Protein AF-A0A0H5SBP0-F1 (afdb_monomer)

Organism: Brugia malayi (NCBI:txid6279)

Sequence (353 aa):
MKQAVSGINPNDSEEEQKRILSEERDSKGEPFRPVFLYPKRKLRMQLNIERETGQMKVQSLPRGDIFQRMMVRRPRKEEMSTEQDWPSVWPVARSFRSSVVPLPIRMGARRHPERRAPFKTEGNLELVKIPNFLHLTPAAIERHCNAIKKFCTKWPEKLDDNARHKFFPLTVSYCDYVHQGNSLRDMRSRVIIVQLKLSALYLDDHAVDKLIRLVGDRYNPENDMLTIVTDRCFTRKQNYDYAMYLLIALYNESFKVEDWEVKKPEDIRLISRTIDFKGSKMENDLQNLLINMKEEKGNETITMQKMDSKLEEFSKSWENYRNSKETFETVRNYAESIKKLLGISQSLDQSAP

InterPro domains:
  IPR019349 Small ribosomal subunit protein mS35, mitochondrial, conserved domain [PF10213] (173-282)
  IPR039848 Small ribosomal subunit protein mS35, mitochondrial [PTHR13490] (30-297)

pLDDT: mean 81.38, std 16.13, range [33.06, 97.69]

Nearest PDB structures (foldseek):
  7pnw-assembly1_1  TM=9.348E-01  e=1.070E-28  Mus musculus
  8oir-assembly1_AB  TM=9.365E-01  e=2.163E-28  Homo sapiens
  8css-assembly1_1  TM=9.190E-01  e=1.924E-28  Homo sapiens
  7nsj-assembly1_Ak  TM=9.276E-01  e=3.457E-28  Sus scrofa
  6zsg-assembly1_A1  TM=9.099E-01  e=4.965E-25  Homo sapiens

Structure (mmCIF, N/CA/C/O backbone):
data_AF-A0A0H5SBP0-F1
#
_entry.id   AF-A0A0H5SBP0-F1
#
loop_
_atom_site.group_PDB
_atom_site.id
_atom_site.type_symbol
_atom_site.label_atom_id
_atom_site.label_alt_id
_atom_site.label_comp_id
_atom_site.label_asym_id
_atom_site.label_entity_id
_atom_site.label_seq_id
_atom_site.pdbx_PDB_ins_code
_atom_site.Cartn_x
_atom_site.Cartn_y
_atom_site.Cartn_z
_atom_site.occupancy
_atom_site.B_iso_or_equiv
_atom_site.auth_seq_id
_atom_site.auth_comp_id
_atom_site.auth_asym_id
_atom_site.auth_atom_id
_atom_site.pdbx_PDB_model_num
ATOM 1 N N . MET A 1 1 ? 40.807 16.545 -41.118 1.00 35.41 1 MET A N 1
ATOM 2 C CA . MET A 1 1 ? 41.046 17.541 -40.044 1.00 35.41 1 MET A CA 1
ATOM 3 C C . MET A 1 1 ? 42.378 17.346 -39.328 1.00 35.41 1 MET A C 1
ATOM 5 O O . MET A 1 1 ? 43.097 18.325 -39.242 1.00 35.41 1 MET A O 1
ATOM 9 N N . LYS A 1 2 ? 42.768 16.138 -38.882 1.00 33.06 2 LYS A N 1
ATOM 10 C CA . LYS A 1 2 ? 44.075 15.925 -38.215 1.00 33.06 2 LYS A CA 1
ATOM 11 C C . LYS A 1 2 ? 45.302 16.294 -39.077 1.00 33.06 2 LYS A C 1
ATOM 13 O O . LYS A 1 2 ? 46.254 16.842 -38.550 1.00 33.06 2 LYS A O 1
ATOM 18 N N . GLN A 1 3 ? 45.241 16.079 -40.391 1.00 43.19 3 GLN A N 1
ATOM 19 C CA . GLN A 1 3 ? 46.352 16.359 -41.321 1.00 43.19 3 GLN A CA 1
ATOM 20 C C . GLN A 1 3 ? 46.480 17.831 -41.752 1.00 43.19 3 GLN A C 1
ATOM 22 O O . GLN A 1 3 ? 47.548 18.257 -42.156 1.00 43.19 3 GLN A O 1
ATOM 27 N N . ALA A 1 4 ? 45.421 18.641 -41.643 1.00 38.88 4 ALA A N 1
ATOM 28 C CA . ALA A 1 4 ? 45.509 20.071 -41.972 1.00 38.88 4 AL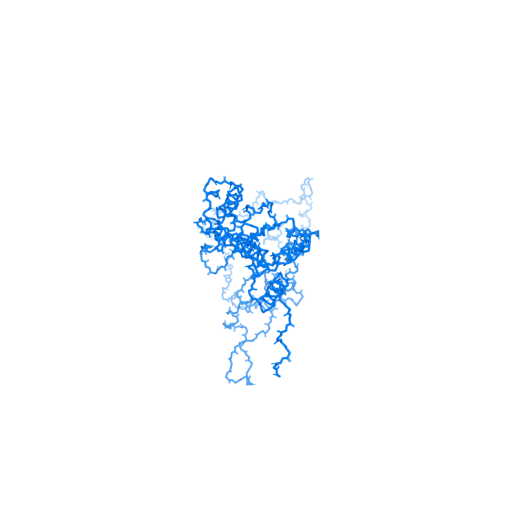A A CA 1
ATOM 29 C C . ALA A 1 4 ? 46.176 20.887 -40.848 1.00 38.88 4 ALA A C 1
ATOM 31 O O . ALA A 1 4 ? 46.634 22.001 -41.072 1.00 38.88 4 ALA A O 1
ATOM 32 N N . VAL A 1 5 ? 46.224 20.324 -39.636 1.00 41.16 5 VAL A N 1
ATOM 33 C CA . VAL A 1 5 ? 46.814 20.950 -38.444 1.00 41.16 5 VAL A CA 1
ATOM 34 C C . VAL A 1 5 ? 48.333 20.740 -38.387 1.00 41.16 5 VAL A C 1
ATOM 36 O O . VAL A 1 5 ? 49.011 21.483 -37.686 1.00 41.16 5 VAL A O 1
ATOM 39 N N . SER A 1 6 ? 48.886 19.771 -39.127 1.00 50.94 6 SER A N 1
ATOM 40 C CA . SER A 1 6 ? 50.321 19.454 -39.090 1.00 50.94 6 SER A CA 1
ATOM 41 C C . SER A 1 6 ? 51.179 20.285 -40.048 1.00 50.94 6 SER A C 1
ATOM 43 O O . SER A 1 6 ? 52.393 20.245 -39.923 1.00 50.94 6 SER A O 1
ATOM 45 N N . GLY A 1 7 ? 50.590 21.043 -40.982 1.00 50.53 7 GLY A N 1
ATOM 46 C CA . GLY A 1 7 ? 51.350 21.892 -41.914 1.00 50.53 7 GLY A CA 1
ATOM 47 C C . GLY A 1 7 ? 52.205 21.136 -42.941 1.00 50.53 7 GLY A C 1
ATOM 48 O O . GLY A 1 7 ? 53.018 21.762 -43.610 1.00 50.53 7 GLY A O 1
ATOM 49 N N . ILE A 1 8 ? 52.012 19.821 -43.075 1.00 53.03 8 ILE A N 1
ATOM 50 C CA . ILE A 1 8 ? 52.809 18.940 -43.939 1.00 53.03 8 ILE A CA 1
ATOM 51 C C . ILE A 1 8 ? 52.172 18.882 -45.331 1.00 53.03 8 ILE A C 1
ATOM 53 O O . ILE A 1 8 ? 50.996 18.525 -45.456 1.00 53.03 8 ILE A O 1
ATOM 57 N N . ASN A 1 9 ? 52.943 19.209 -46.371 1.00 55.72 9 ASN A N 1
ATOM 58 C CA . ASN A 1 9 ? 52.558 18.943 -47.753 1.00 55.72 9 ASN A CA 1
ATOM 59 C C . ASN A 1 9 ? 52.918 17.490 -48.115 1.00 55.72 9 ASN A C 1
ATOM 61 O O . ASN A 1 9 ? 54.026 17.044 -47.831 1.00 55.72 9 ASN A O 1
ATOM 65 N N . PRO A 1 10 ? 52.020 16.740 -48.776 1.00 56.34 10 PRO A N 1
ATOM 66 C CA . PRO A 1 10 ? 52.228 15.320 -49.077 1.00 56.34 10 PRO A CA 1
ATOM 67 C C . PRO A 1 10 ? 53.284 15.039 -50.161 1.00 56.34 10 PRO A C 1
ATOM 69 O O . PRO A 1 10 ? 53.537 13.875 -50.449 1.00 56.34 10 PRO A O 1
ATOM 72 N N . ASN A 1 11 ? 53.875 16.075 -50.762 1.00 58.50 11 ASN A N 1
ATOM 73 C CA . ASN A 1 11 ? 54.855 15.951 -51.843 1.00 58.50 11 ASN A CA 1
ATOM 74 C C . ASN A 1 11 ? 56.309 16.168 -51.385 1.00 58.50 11 ASN A C 1
ATOM 76 O O . ASN A 1 11 ? 57.211 16.003 -52.202 1.00 58.50 11 ASN A O 1
ATOM 80 N N . ASP A 1 12 ? 56.540 16.540 -50.123 1.00 60.75 12 ASP A N 1
ATOM 81 C CA . ASP A 1 12 ? 57.882 16.845 -49.608 1.00 60.75 12 ASP A CA 1
ATOM 82 C C . ASP A 1 12 ? 58.558 15.562 -49.089 1.00 60.75 12 ASP A C 1
ATOM 84 O O . ASP A 1 12 ? 57.879 14.698 -48.524 1.00 60.75 12 ASP A O 1
ATOM 88 N N . SER A 1 13 ? 59.880 15.422 -49.254 1.00 70.38 13 SER A N 1
ATOM 89 C CA . SER A 1 13 ? 60.599 14.211 -48.823 1.00 70.38 13 SER A CA 1
ATOM 90 C C . SER A 1 13 ? 60.674 14.096 -47.291 1.00 70.38 13 SER A C 1
ATOM 92 O O . SER A 1 13 ? 60.707 15.102 -46.578 1.00 70.38 13 SER A O 1
ATOM 94 N N . GLU A 1 14 ? 60.725 12.870 -46.751 1.00 64.88 14 GLU A N 1
ATOM 95 C CA . GLU A 1 14 ? 60.764 12.645 -45.292 1.00 64.88 14 GLU A CA 1
ATOM 96 C C . GLU A 1 14 ? 61.960 13.327 -44.599 1.00 64.88 14 GLU A C 1
ATOM 98 O O . GLU A 1 14 ? 61.881 13.681 -43.420 1.00 64.88 14 GLU A O 1
ATOM 103 N N . GLU A 1 15 ? 63.069 13.528 -45.314 1.00 66.75 15 GLU A N 1
ATOM 104 C CA . GLU A 1 15 ? 64.268 14.183 -44.786 1.00 66.75 15 GLU A CA 1
ATOM 105 C C . GLU A 1 15 ? 64.092 15.700 -44.659 1.00 66.75 15 GLU A C 1
ATOM 107 O O . GLU A 1 15 ? 64.486 16.287 -43.649 1.00 66.75 15 GLU A O 1
ATOM 112 N N . GLU A 1 16 ? 63.434 16.336 -45.630 1.00 62.44 16 GLU A N 1
ATOM 113 C CA . GLU A 1 16 ? 63.105 17.767 -45.586 1.00 62.44 16 GLU A CA 1
ATOM 114 C C . GLU A 1 16 ? 62.067 18.062 -44.500 1.00 62.44 16 GLU A C 1
ATOM 116 O O . GLU A 1 16 ? 62.206 19.027 -43.747 1.00 62.44 16 GLU A O 1
ATOM 121 N N . GLN A 1 17 ? 61.083 17.173 -44.329 1.00 60.53 17 GLN A N 1
ATOM 122 C CA . GLN A 1 17 ? 60.089 17.276 -43.257 1.00 60.53 17 GLN A CA 1
ATOM 123 C C . GLN A 1 17 ? 60.734 17.208 -41.863 1.00 60.53 17 GLN A C 1
ATOM 125 O O . GLN A 1 17 ? 60.330 17.935 -40.953 1.00 60.53 17 GLN A O 1
ATOM 130 N N . LYS A 1 18 ? 61.765 16.368 -41.688 1.00 62.19 18 LYS A N 1
ATOM 131 C CA . LYS A 1 18 ? 62.522 16.268 -40.429 1.00 62.19 18 LYS A CA 1
ATOM 132 C C . LYS A 1 18 ? 63.382 17.502 -40.157 1.00 62.19 18 LYS A C 1
ATOM 134 O O . LYS A 1 18 ? 63.462 17.908 -38.999 1.00 62.19 18 LYS A O 1
ATOM 139 N N . ARG A 1 19 ? 63.981 18.111 -41.188 1.00 63.50 19 ARG A N 1
ATOM 140 C CA . ARG A 1 19 ? 64.771 19.350 -41.045 1.00 63.50 19 ARG A CA 1
ATOM 141 C C . ARG A 1 19 ? 63.904 20.526 -40.598 1.00 63.50 19 ARG A C 1
ATOM 143 O O . ARG A 1 19 ? 64.223 21.156 -39.592 1.00 63.50 19 ARG A O 1
ATOM 150 N N . ILE A 1 20 ? 62.750 20.725 -41.233 1.00 60.50 20 ILE A N 1
ATOM 151 C CA . ILE A 1 20 ? 61.810 21.810 -40.897 1.00 60.50 20 ILE A CA 1
ATOM 152 C C . ILE A 1 20 ? 61.288 21.685 -39.451 1.00 60.50 20 ILE A C 1
ATOM 154 O O . ILE A 1 20 ? 61.174 22.675 -38.737 1.00 60.50 20 ILE A O 1
ATOM 158 N N . LEU A 1 21 ? 61.029 20.463 -38.971 1.00 56.78 21 LEU A N 1
ATOM 159 C CA . LEU A 1 21 ? 60.617 20.207 -37.578 1.00 56.78 21 LEU A CA 1
ATOM 160 C C . LEU A 1 21 ? 61.749 20.382 -36.545 1.00 56.78 21 LEU A C 1
ATOM 162 O O . LEU A 1 21 ? 61.486 20.395 -35.336 1.00 56.78 21 LEU A O 1
ATOM 166 N N . SER A 1 22 ? 63.004 20.444 -36.994 1.00 59.28 22 SER A N 1
ATOM 167 C CA . SER A 1 22 ? 64.181 20.566 -36.128 1.00 59.28 22 SER A CA 1
ATOM 168 C C . SER A 1 22 ? 64.675 22.004 -35.955 1.00 59.28 22 SER A C 1
ATOM 170 O O . SER A 1 22 ? 65.232 22.303 -34.902 1.00 59.28 22 SER A O 1
ATOM 172 N N . GLU A 1 23 ? 64.435 22.885 -36.931 1.00 59.38 23 GLU A N 1
ATOM 173 C CA . GLU A 1 23 ? 65.004 24.243 -36.965 1.00 59.38 23 GLU A CA 1
ATOM 174 C C . GLU A 1 23 ? 64.228 25.272 -36.128 1.00 59.38 23 GLU A C 1
ATOM 176 O O . GLU A 1 23 ? 64.826 26.214 -35.616 1.00 59.38 23 GLU A O 1
ATOM 181 N N . GLU A 1 24 ? 62.926 25.081 -35.902 1.00 59.88 24 GLU A N 1
ATOM 182 C CA . GLU A 1 24 ? 62.094 26.058 -35.190 1.00 59.88 24 GLU A CA 1
ATOM 183 C C . GLU A 1 24 ? 61.384 25.388 -34.006 1.00 59.88 24 GLU A C 1
ATOM 185 O O . GLU A 1 24 ? 60.275 24.864 -34.128 1.00 59.88 24 GLU A O 1
ATOM 190 N N . ARG A 1 25 ? 62.041 25.351 -32.841 1.00 61.34 25 ARG A N 1
ATOM 191 C CA . ARG A 1 25 ? 61.427 24.919 -31.575 1.00 61.34 25 ARG A CA 1
ATOM 192 C C . ARG A 1 25 ? 61.357 26.087 -30.602 1.00 61.34 25 ARG A C 1
ATOM 194 O O . ARG A 1 25 ? 62.342 26.795 -30.414 1.00 61.34 25 ARG A O 1
ATOM 201 N N . ASP A 1 26 ? 60.211 26.248 -29.953 1.00 62.09 26 ASP A N 1
ATOM 202 C CA . ASP A 1 26 ? 60.019 27.263 -28.916 1.00 62.09 26 ASP A CA 1
ATOM 203 C C . ASP A 1 26 ? 60.816 26.908 -27.644 1.00 62.09 26 ASP A C 1
ATOM 205 O O . ASP A 1 26 ? 61.272 25.777 -27.465 1.00 62.09 26 ASP A O 1
ATOM 209 N N . SER A 1 27 ? 60.926 27.838 -26.688 1.00 68.06 27 SER A N 1
ATOM 210 C CA . SER A 1 27 ? 61.632 27.636 -25.403 1.00 68.06 27 SER A CA 1
ATOM 211 C C . SER A 1 27 ? 61.114 26.460 -24.555 1.00 68.06 27 SER A C 1
ATOM 213 O O . SER A 1 27 ? 61.785 26.026 -23.622 1.00 68.06 27 SER A O 1
ATOM 215 N N . LYS A 1 28 ? 59.934 25.918 -24.889 1.00 69.19 28 LYS A N 1
ATOM 216 C CA . LYS A 1 28 ? 59.317 24.726 -24.279 1.00 69.19 28 LYS A CA 1
ATOM 217 C C . LYS A 1 28 ? 59.521 23.432 -25.086 1.00 69.19 28 LYS A C 1
ATOM 219 O O . LYS A 1 28 ? 58.972 22.400 -24.717 1.00 69.19 28 LYS A O 1
ATOM 224 N N . GLY A 1 29 ? 60.291 23.469 -26.176 1.00 68.31 29 GLY A N 1
ATOM 225 C CA . GLY A 1 29 ? 60.616 22.305 -27.008 1.00 68.31 29 GLY A CA 1
ATOM 226 C C . GLY A 1 29 ? 59.510 21.857 -27.970 1.00 68.31 29 GLY A C 1
ATOM 227 O O . GLY A 1 29 ? 59.660 20.823 -28.622 1.00 68.31 29 GLY A O 1
ATOM 228 N N . GLU A 1 30 ? 58.416 22.614 -28.080 1.00 66.56 30 GLU A N 1
ATOM 229 C CA . GLU A 1 30 ? 57.356 22.363 -29.059 1.00 66.56 30 GLU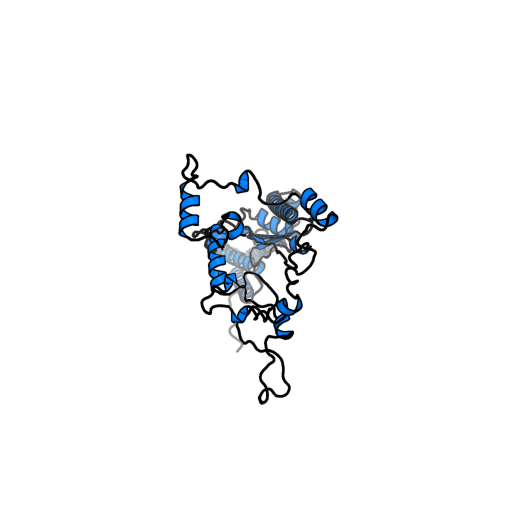 A CA 1
ATOM 230 C C . GLU A 1 30 ? 57.758 22.906 -30.443 1.00 66.56 30 GLU A C 1
ATOM 232 O O . GLU A 1 30 ? 58.382 23.967 -30.517 1.00 66.56 30 GLU A O 1
ATOM 237 N N . PRO A 1 31 ? 57.422 22.205 -31.545 1.00 65.88 31 PRO A N 1
ATOM 238 C CA . PRO A 1 31 ? 57.704 22.692 -32.891 1.00 65.88 31 PRO A CA 1
ATOM 239 C C . PRO A 1 31 ? 56.870 23.942 -33.185 1.00 65.88 31 PRO A C 1
ATOM 241 O O . PRO A 1 31 ? 55.665 23.959 -32.911 1.00 65.88 31 PRO A O 1
ATOM 244 N N . PHE A 1 32 ? 57.500 24.958 -33.772 1.00 65.25 32 PHE A N 1
ATOM 245 C CA . PHE A 1 32 ? 56.857 26.204 -34.162 1.00 65.25 32 PHE A CA 1
ATOM 246 C C . PHE A 1 32 ? 55.747 25.936 -35.180 1.00 65.25 32 PHE A C 1
ATOM 248 O O . PHE A 1 32 ? 55.894 25.181 -36.144 1.00 65.25 32 PHE A O 1
ATOM 255 N N . ARG A 1 33 ? 54.583 26.544 -34.946 1.00 66.12 33 ARG A N 1
ATOM 256 C CA . ARG A 1 33 ? 53.380 26.336 -35.759 1.00 66.12 33 ARG A CA 1
ATOM 257 C C . ARG A 1 33 ? 52.979 27.654 -36.425 1.00 66.12 33 ARG A C 1
ATOM 259 O O . ARG A 1 33 ? 52.095 28.347 -35.913 1.00 66.12 33 ARG A O 1
ATOM 266 N N . PRO A 1 34 ? 53.544 27.979 -37.604 1.00 63.91 34 PRO A N 1
ATOM 267 C CA . PRO A 1 34 ? 53.311 29.256 -38.291 1.00 63.91 34 PRO A CA 1
ATOM 268 C C . PRO A 1 34 ? 51.835 29.503 -38.649 1.00 63.91 34 PRO A C 1
ATOM 270 O O . PRO A 1 34 ? 51.406 30.643 -38.822 1.00 63.91 34 PRO A O 1
ATOM 273 N N . VAL A 1 35 ? 51.026 28.439 -38.698 1.00 59.34 35 VAL A N 1
ATOM 274 C CA . VAL A 1 35 ? 49.578 28.473 -38.962 1.00 59.34 35 VAL A CA 1
ATOM 275 C C . VAL A 1 35 ? 48.795 29.292 -37.923 1.00 59.34 35 VAL A C 1
ATOM 277 O O . VAL A 1 35 ? 47.732 29.817 -38.257 1.00 59.34 35 VAL A O 1
ATOM 280 N N . PHE A 1 36 ? 49.292 29.416 -36.685 1.00 60.69 36 PHE A N 1
ATOM 281 C CA . PHE A 1 36 ? 48.612 30.176 -35.629 1.00 60.69 36 PHE A CA 1
ATOM 282 C C . PHE A 1 36 ? 48.830 31.689 -35.718 1.00 60.69 36 PHE A C 1
ATOM 284 O O . PHE A 1 36 ? 47.944 32.441 -35.320 1.00 60.69 36 PHE A O 1
ATOM 291 N N . LEU A 1 37 ? 49.963 32.132 -36.270 1.00 62.62 37 LEU A N 1
ATOM 292 C CA . LEU A 1 37 ? 50.265 33.551 -36.490 1.00 62.62 37 LEU A CA 1
ATOM 293 C C . LEU A 1 37 ? 49.683 34.040 -37.819 1.00 62.62 37 LEU A C 1
ATOM 295 O O . LEU A 1 37 ? 49.054 35.094 -37.874 1.00 62.62 37 LEU A O 1
ATOM 299 N N . TYR A 1 38 ? 49.832 33.235 -38.876 1.00 59.94 38 TYR A N 1
ATOM 300 C CA . TYR A 1 38 ? 49.325 33.543 -40.209 1.00 59.94 38 TYR A CA 1
ATOM 301 C C . TYR A 1 38 ? 48.548 32.347 -40.762 1.00 59.94 38 TYR A C 1
ATOM 303 O O . TYR A 1 38 ? 49.127 31.406 -41.317 1.00 59.94 38 TYR A O 1
ATOM 311 N N . PRO A 1 39 ? 47.211 32.361 -40.654 1.00 58.84 39 PRO A N 1
ATOM 312 C CA . PRO A 1 39 ? 46.384 31.369 -41.313 1.00 58.84 39 PRO A CA 1
ATOM 313 C C . PRO A 1 39 ? 46.658 31.418 -42.823 1.00 58.84 39 PRO A C 1
ATOM 315 O O . PRO A 1 39 ? 46.340 32.415 -43.464 1.00 58.84 39 PRO A O 1
ATOM 318 N N . LYS A 1 40 ? 47.164 30.333 -43.430 1.00 62.06 40 LYS A N 1
ATOM 319 C CA . LYS A 1 40 ? 47.324 30.197 -44.902 1.00 62.06 40 LYS A CA 1
ATOM 320 C C . LYS A 1 40 ? 45.981 30.169 -45.666 1.00 62.06 40 LYS A C 1
ATOM 322 O O . LYS A 1 40 ? 45.892 29.657 -46.778 1.00 62.06 40 LYS A O 1
ATOM 327 N N . ARG A 1 41 ? 44.902 30.676 -45.064 1.00 67.50 41 ARG A N 1
ATOM 328 C CA . ARG A 1 41 ? 43.582 30.807 -45.678 1.00 67.50 41 ARG A CA 1
ATOM 329 C C . ARG A 1 41 ? 43.434 32.229 -46.201 1.00 67.50 41 ARG A C 1
ATOM 331 O O . ARG A 1 41 ? 43.650 33.190 -45.468 1.00 67.50 41 ARG A O 1
ATOM 338 N N . LYS A 1 42 ? 43.000 32.359 -47.448 1.00 74.44 42 LYS A N 1
ATOM 339 C CA . LYS A 1 42 ? 42.582 33.654 -47.985 1.00 74.44 42 LYS A CA 1
ATOM 340 C C . LYS A 1 42 ? 41.364 34.147 -47.203 1.00 74.44 42 LYS A C 1
ATOM 342 O O . LYS A 1 42 ? 40.473 33.360 -46.866 1.00 74.44 42 LYS A O 1
ATOM 347 N N . LEU A 1 43 ? 41.331 35.438 -46.885 1.00 76.00 43 LEU A N 1
ATOM 348 C CA . LEU A 1 43 ? 40.166 36.049 -46.246 1.00 76.00 43 LEU A CA 1
ATOM 349 C C . LEU A 1 43 ? 38.967 36.002 -47.199 1.00 76.00 43 LEU A C 1
ATOM 351 O O . LEU A 1 43 ? 39.128 36.000 -48.417 1.00 76.00 43 LEU A O 1
ATOM 355 N N . ARG A 1 44 ? 37.747 36.010 -46.653 1.00 75.12 44 ARG A N 1
ATOM 356 C CA . ARG A 1 44 ? 36.510 36.006 -47.457 1.00 75.12 44 ARG A CA 1
ATOM 357 C C . ARG A 1 44 ? 36.475 37.124 -48.502 1.00 75.12 44 ARG A C 1
ATOM 359 O O . ARG A 1 44 ? 36.047 36.876 -49.619 1.00 75.12 44 ARG A O 1
ATOM 366 N N . MET A 1 45 ? 36.967 38.311 -48.150 1.00 76.19 45 MET A N 1
ATOM 367 C CA . MET A 1 45 ? 37.084 39.434 -49.084 1.00 76.19 45 MET A CA 1
ATOM 368 C C . MET A 1 45 ? 38.024 39.123 -50.249 1.00 76.19 45 MET A C 1
ATOM 370 O O . MET A 1 45 ? 37.667 39.339 -51.398 1.00 76.19 45 MET A O 1
ATOM 374 N N . GLN A 1 46 ? 39.185 38.536 -49.970 1.00 78.56 46 GLN A N 1
ATOM 375 C CA . GLN A 1 46 ? 40.144 38.143 -51.000 1.00 78.56 46 GLN A CA 1
ATOM 376 C C . GLN A 1 46 ? 39.584 37.032 -51.902 1.00 78.56 46 GLN A C 1
ATOM 378 O O . GLN A 1 46 ? 39.751 37.080 -53.113 1.00 78.56 46 GLN A O 1
ATOM 383 N N . LEU A 1 47 ? 38.843 36.076 -51.331 1.00 76.81 47 LEU A N 1
ATOM 384 C CA . LEU A 1 47 ? 38.131 35.043 -52.092 1.00 76.81 47 LEU A CA 1
ATOM 385 C C . LEU A 1 47 ? 37.018 35.621 -52.978 1.00 76.81 47 LEU A C 1
ATOM 387 O O . LEU A 1 47 ? 36.783 35.101 -54.066 1.00 76.81 47 LEU A O 1
ATOM 391 N N . ASN A 1 48 ? 36.332 36.675 -52.527 1.00 79.19 48 ASN A N 1
ATOM 392 C CA . ASN A 1 48 ? 35.321 37.364 -53.328 1.00 79.19 48 ASN A CA 1
ATOM 393 C C . ASN A 1 48 ? 35.963 38.155 -54.467 1.00 79.19 48 ASN A C 1
ATOM 395 O O . ASN A 1 48 ? 35.515 38.026 -55.598 1.00 79.19 48 ASN A O 1
ATOM 399 N N . ILE A 1 49 ? 37.054 38.875 -54.200 1.00 81.88 49 ILE A N 1
ATOM 400 C CA . ILE A 1 49 ? 37.808 39.589 -55.236 1.00 81.88 49 ILE A CA 1
ATOM 401 C C . ILE A 1 49 ? 38.320 38.601 -56.288 1.00 81.88 49 ILE A C 1
ATOM 403 O O . ILE A 1 49 ? 38.127 38.821 -57.476 1.00 81.88 49 ILE A O 1
ATOM 407 N N . GLU A 1 50 ? 38.900 37.468 -55.891 1.00 82.50 50 GLU A N 1
ATOM 408 C CA . GLU A 1 50 ? 39.366 36.436 -56.833 1.00 82.50 50 GLU A CA 1
ATOM 409 C C . GLU A 1 50 ? 38.225 35.800 -57.637 1.00 82.50 50 GLU A C 1
ATOM 411 O O . GLU A 1 50 ? 38.420 35.396 -58.785 1.00 82.50 50 GLU A O 1
ATOM 416 N N . ARG A 1 51 ? 37.028 35.710 -57.045 1.00 78.19 51 ARG A N 1
ATOM 417 C CA . ARG A 1 51 ? 35.814 35.238 -57.718 1.00 78.19 51 ARG A CA 1
ATOM 418 C C . ARG A 1 51 ? 35.302 36.253 -58.739 1.00 78.19 51 ARG A C 1
ATOM 420 O O . ARG A 1 51 ? 34.941 35.848 -59.837 1.00 78.19 51 ARG A O 1
ATOM 427 N N . GLU A 1 52 ? 35.285 37.535 -58.391 1.00 80.62 52 GLU A N 1
ATOM 428 C CA . GLU A 1 52 ? 34.825 38.626 -59.262 1.00 80.62 52 GLU A CA 1
ATOM 429 C C . GLU A 1 52 ? 35.820 38.929 -60.390 1.00 80.62 52 GLU A C 1
ATOM 431 O O . GLU A 1 52 ? 35.419 39.196 -61.517 1.00 80.62 52 GLU A O 1
ATOM 436 N N . THR A 1 53 ? 37.120 38.802 -60.119 1.00 82.69 53 THR A N 1
ATOM 437 C CA . THR A 1 53 ? 38.208 38.979 -61.101 1.00 82.69 53 THR A CA 1
ATOM 438 C C . THR A 1 53 ? 38.481 37.735 -61.952 1.00 82.69 53 THR A C 1
ATOM 440 O O . THR A 1 53 ? 39.347 37.765 -62.824 1.00 82.69 53 THR A O 1
ATOM 443 N N . GLY A 1 54 ? 37.786 36.619 -61.699 1.00 76.56 54 GLY A N 1
ATOM 444 C CA . GLY A 1 54 ? 37.937 35.365 -62.448 1.00 76.56 54 GLY A CA 1
ATOM 445 C C . GLY A 1 54 ? 39.253 34.610 -62.210 1.00 76.56 54 GLY A C 1
ATOM 446 O O . GLY A 1 54 ? 39.487 33.574 -62.828 1.00 76.56 54 GLY A O 1
ATOM 447 N N . GLN A 1 55 ? 40.109 35.082 -61.300 1.00 75.00 55 GLN A N 1
ATOM 448 C CA . GLN A 1 55 ? 41.385 34.442 -60.952 1.00 75.00 55 GLN A CA 1
ATOM 449 C C . GLN A 1 55 ? 41.221 33.231 -60.018 1.00 75.00 55 GLN A C 1
ATOM 451 O O . GLN A 1 55 ? 42.169 32.475 -59.781 1.00 75.00 55 GLN A O 1
ATOM 456 N N . MET A 1 56 ? 40.018 33.015 -59.482 1.00 72.69 56 MET A N 1
ATOM 457 C CA . MET A 1 56 ? 39.706 31.874 -58.629 1.00 72.69 56 MET A CA 1
ATOM 458 C C . MET A 1 56 ? 39.707 30.568 -59.439 1.00 72.69 56 MET A C 1
ATOM 460 O O . MET A 1 56 ? 38.730 30.226 -60.104 1.00 72.69 56 MET A O 1
ATOM 464 N N . LYS A 1 57 ? 40.782 29.776 -59.319 1.00 67.19 57 LYS A N 1
ATOM 465 C CA . LYS A 1 57 ? 40.791 28.367 -59.748 1.00 67.19 57 LYS A CA 1
ATOM 466 C C . LYS A 1 57 ? 39.832 27.567 -58.864 1.00 67.19 57 LYS A C 1
ATOM 468 O O . LYS A 1 57 ? 40.209 27.075 -57.801 1.00 67.19 57 LYS A O 1
ATOM 473 N N . VAL A 1 58 ? 38.578 27.443 -59.291 1.00 62.69 58 VAL A N 1
ATOM 474 C CA . VAL A 1 58 ? 37.609 26.544 -58.660 1.00 62.69 58 VAL A CA 1
ATOM 475 C C . VAL A 1 58 ? 38.036 25.116 -58.964 1.00 62.69 58 VAL A C 1
ATOM 477 O O . VAL A 1 58 ? 37.813 24.616 -60.062 1.00 62.69 58 VAL A O 1
ATOM 480 N N . GLN A 1 59 ? 38.647 24.442 -57.992 1.00 58.66 59 GLN A N 1
ATOM 481 C CA . GLN A 1 59 ? 38.690 22.986 -58.023 1.00 58.66 59 GLN A CA 1
ATOM 482 C C . GLN A 1 59 ? 37.247 22.506 -57.852 1.00 58.66 59 GLN A C 1
ATOM 484 O O . GLN A 1 59 ? 36.692 22.554 -56.751 1.00 58.66 59 GLN A O 1
ATOM 489 N N . SER A 1 60 ? 36.612 22.101 -58.950 1.00 53.88 60 SER A N 1
ATOM 490 C CA . SER A 1 60 ? 35.355 21.367 -58.907 1.00 53.88 60 SER A CA 1
ATOM 491 C C . SER A 1 60 ? 35.639 20.001 -58.288 1.00 53.88 60 SER A C 1
ATOM 493 O O . SER A 1 60 ? 35.874 19.008 -58.968 1.00 53.88 60 SER A O 1
ATOM 495 N N . LEU A 1 61 ? 35.644 19.936 -56.956 1.00 57.28 61 LEU A N 1
ATOM 496 C CA . LEU A 1 61 ? 35.482 18.655 -56.285 1.00 57.28 61 LEU A CA 1
ATOM 497 C C . LEU A 1 61 ? 34.180 18.060 -56.840 1.00 57.28 61 LEU A C 1
ATOM 499 O O . LEU A 1 61 ? 33.157 18.758 -56.804 1.00 57.28 61 LEU A O 1
ATOM 503 N N . PRO A 1 62 ? 34.190 16.833 -57.396 1.00 56.94 62 PRO A N 1
ATOM 504 C CA . PRO A 1 62 ? 32.958 16.221 -57.856 1.00 56.94 62 PRO A CA 1
ATOM 505 C C . PRO A 1 62 ? 31.982 16.262 -56.683 1.00 56.94 62 PRO A C 1
ATOM 507 O O . PRO A 1 62 ? 32.343 15.884 -55.562 1.00 56.94 62 PRO A O 1
ATOM 510 N N . ARG A 1 63 ? 30.767 16.788 -56.903 1.00 57.50 63 ARG A N 1
ATOM 511 C CA . ARG A 1 63 ? 29.687 16.638 -55.922 1.00 57.50 63 ARG A CA 1
ATOM 512 C C . ARG A 1 63 ? 29.598 15.142 -55.675 1.00 57.50 63 ARG A C 1
ATOM 514 O O . ARG A 1 63 ? 29.183 14.427 -56.577 1.00 57.50 63 ARG A O 1
ATOM 521 N N . GLY A 1 64 ? 30.058 14.679 -54.511 1.00 59.16 64 GLY A N 1
ATOM 522 C CA . GLY A 1 64 ? 29.961 13.273 -54.149 1.00 59.16 64 GLY A CA 1
ATOM 523 C C . GLY A 1 64 ? 28.510 12.875 -54.336 1.00 59.16 64 GLY A C 1
ATOM 524 O O . GLY A 1 64 ? 27.639 13.433 -53.664 1.00 59.16 64 GLY A O 1
ATOM 525 N N . ASP A 1 65 ? 28.269 12.023 -55.326 1.00 61.53 65 ASP A N 1
ATOM 526 C CA . ASP A 1 65 ? 26.937 11.774 -55.835 1.00 61.53 65 ASP A CA 1
ATOM 527 C C . ASP A 1 65 ? 26.098 11.219 -54.683 1.00 61.53 65 ASP A C 1
ATOM 529 O O . ASP A 1 65 ? 26.455 10.222 -54.044 1.00 61.53 65 ASP A O 1
ATOM 533 N N . ILE A 1 66 ? 25.017 11.916 -54.335 1.00 57.97 66 ILE A N 1
ATOM 534 C CA . ILE A 1 66 ? 24.129 11.491 -53.248 1.00 57.97 66 ILE A CA 1
ATOM 535 C C . ILE A 1 66 ? 23.632 10.073 -53.555 1.00 57.97 66 ILE A C 1
ATOM 537 O O . ILE A 1 66 ? 23.521 9.257 -52.640 1.00 57.97 66 ILE A O 1
ATOM 541 N N . PHE A 1 67 ? 23.460 9.743 -54.838 1.00 56.75 67 PHE A N 1
ATOM 542 C CA . PHE A 1 67 ? 23.131 8.402 -55.304 1.00 56.75 67 PHE A CA 1
ATOM 543 C C . PHE A 1 67 ? 24.240 7.373 -55.044 1.00 56.75 67 PHE A C 1
ATOM 545 O O . PHE A 1 67 ? 23.922 6.285 -54.576 1.00 56.75 67 PHE A O 1
ATOM 552 N N . GLN A 1 68 ? 25.529 7.703 -55.201 1.00 62.25 68 GLN A N 1
ATOM 553 C CA . GLN A 1 68 ? 26.633 6.806 -54.808 1.00 62.25 68 GLN A CA 1
ATOM 554 C C . GLN A 1 68 ? 26.736 6.617 -53.289 1.00 62.25 68 GLN A C 1
ATOM 556 O O . GLN A 1 68 ? 27.075 5.532 -52.827 1.00 62.25 68 GLN A O 1
ATOM 561 N N . ARG A 1 69 ? 26.405 7.636 -52.484 1.00 56.94 69 ARG A N 1
ATOM 562 C CA . ARG A 1 69 ? 26.289 7.472 -51.019 1.00 56.94 69 ARG A CA 1
ATOM 563 C C . ARG A 1 69 ? 25.072 6.637 -50.608 1.00 56.94 69 ARG A C 1
ATOM 565 O O . ARG A 1 69 ? 25.120 6.010 -49.549 1.00 56.94 69 ARG A O 1
ATOM 572 N N . MET A 1 70 ? 24.001 6.655 -51.407 1.00 55.44 70 MET A N 1
ATOM 573 C CA . MET A 1 70 ? 22.798 5.833 -51.225 1.00 55.44 70 MET A CA 1
ATOM 574 C C . MET A 1 70 ? 22.918 4.426 -51.822 1.00 55.44 70 MET A C 1
ATOM 576 O O . MET A 1 70 ? 22.127 3.559 -51.453 1.00 55.44 70 MET A O 1
ATOM 580 N N . MET A 1 71 ? 23.908 4.167 -52.683 1.00 58.34 71 MET A N 1
ATOM 581 C CA . MET A 1 71 ? 24.270 2.826 -53.144 1.00 58.34 71 MET A CA 1
ATOM 582 C C . MET A 1 71 ? 24.897 2.032 -51.987 1.00 58.34 71 MET A C 1
ATOM 584 O O . MET A 1 71 ? 26.106 1.914 -51.831 1.00 58.34 71 MET A O 1
ATOM 588 N N . VAL A 1 72 ? 23.990 1.528 -51.148 1.00 62.88 72 VAL A N 1
ATOM 589 C CA . VAL A 1 72 ? 24.099 0.413 -50.205 1.00 62.88 72 VAL A CA 1
ATOM 590 C C . VAL A 1 72 ? 25.309 0.484 -49.277 1.00 62.88 72 VAL A C 1
ATOM 592 O O . VAL A 1 72 ? 26.250 -0.304 -49.363 1.00 62.88 72 VAL A O 1
ATOM 595 N N . ARG A 1 73 ? 25.222 1.356 -48.267 1.00 69.94 73 ARG 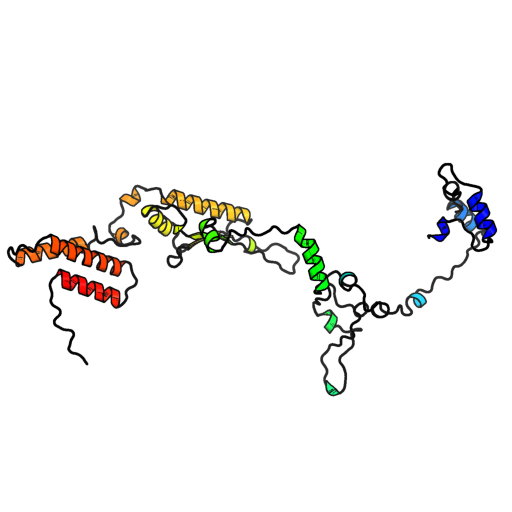A N 1
ATOM 596 C CA . ARG A 1 73 ? 25.889 1.016 -47.007 1.00 69.94 73 ARG A CA 1
ATOM 597 C C . ARG A 1 73 ? 25.320 -0.314 -46.532 1.00 69.94 73 ARG A C 1
ATOM 599 O O . ARG A 1 73 ? 24.099 -0.448 -46.412 1.00 69.94 73 ARG A O 1
ATOM 606 N N . ARG A 1 74 ? 26.204 -1.280 -46.284 1.00 82.38 74 ARG A N 1
ATOM 607 C CA . ARG A 1 74 ? 25.815 -2.549 -45.676 1.00 82.38 74 ARG A CA 1
ATOM 608 C C . ARG A 1 74 ? 25.109 -2.259 -44.350 1.00 82.38 74 ARG A C 1
ATOM 610 O O . ARG A 1 74 ? 25.442 -1.282 -43.669 1.00 82.38 74 ARG A O 1
ATOM 617 N N . PRO A 1 75 ? 24.073 -3.029 -43.996 1.00 87.81 75 PRO A N 1
ATOM 618 C CA . PRO A 1 75 ? 23.427 -2.852 -42.712 1.00 87.81 75 PRO A CA 1
ATOM 619 C C . PRO A 1 75 ? 24.454 -3.112 -41.606 1.00 87.81 75 PRO A C 1
ATOM 621 O O . PRO A 1 75 ? 25.230 -4.061 -41.683 1.00 87.81 75 PRO A O 1
ATOM 624 N N . ARG A 1 76 ? 24.429 -2.291 -40.552 1.00 89.81 76 ARG A N 1
ATOM 625 C CA . ARG A 1 76 ? 25.379 -2.369 -39.431 1.00 89.81 76 ARG A CA 1
ATOM 626 C C . ARG A 1 76 ? 25.526 -3.789 -38.872 1.00 89.81 76 ARG A C 1
ATOM 628 O O . ARG A 1 76 ? 26.624 -4.155 -38.486 1.00 89.81 76 ARG A O 1
ATOM 635 N N . LYS A 1 77 ? 24.455 -4.594 -38.874 1.00 91.19 77 LYS A N 1
ATOM 636 C CA . LYS A 1 77 ? 24.470 -6.001 -38.438 1.00 91.19 77 LYS A CA 1
ATOM 637 C C . LYS A 1 77 ? 25.536 -6.872 -39.123 1.00 91.19 77 LYS A C 1
ATOM 639 O O . LYS A 1 77 ? 25.956 -7.848 -38.523 1.00 91.19 77 LYS A O 1
ATOM 644 N N . GLU A 1 78 ? 25.941 -6.547 -40.354 1.00 89.88 78 GLU A N 1
ATOM 645 C CA . GLU A 1 78 ? 26.972 -7.280 -41.111 1.00 89.88 78 GLU A CA 1
ATOM 646 C C . GLU A 1 78 ? 28.397 -6.850 -40.738 1.00 89.88 78 GLU A C 1
ATOM 648 O O . GLU A 1 78 ? 29.342 -7.596 -40.963 1.00 89.88 78 GLU A O 1
ATOM 653 N N . GLU A 1 79 ? 28.555 -5.655 -40.167 1.00 89.38 79 GLU A N 1
ATOM 654 C CA . GLU A 1 79 ? 29.845 -5.096 -39.740 1.00 89.38 79 GLU A CA 1
ATOM 655 C C . GLU A 1 79 ? 30.150 -5.395 -38.262 1.00 89.38 79 GLU A C 1
ATOM 657 O O . GLU A 1 79 ? 31.254 -5.139 -37.785 1.00 89.38 79 GLU A O 1
ATOM 662 N N . MET A 1 80 ? 29.164 -5.889 -37.508 1.00 90.31 80 MET A N 1
ATOM 663 C CA . MET A 1 80 ? 29.292 -6.146 -36.075 1.00 90.31 80 MET A CA 1
ATOM 664 C C . MET A 1 80 ? 30.104 -7.414 -35.799 1.00 90.31 80 MET A C 1
ATOM 666 O O . MET A 1 80 ? 29.851 -8.466 -36.381 1.00 90.31 80 MET A O 1
ATOM 670 N N . SER A 1 81 ? 31.041 -7.319 -34.854 1.00 91.69 81 SER A N 1
ATOM 671 C CA . SER A 1 81 ? 31.748 -8.486 -34.318 1.00 91.69 81 SER A CA 1
ATOM 672 C C . SER A 1 81 ? 30.817 -9.332 -33.445 1.00 91.69 81 SER A C 1
ATOM 674 O O . SER A 1 81 ? 29.940 -8.801 -32.760 1.00 91.69 81 SER A O 1
ATOM 676 N N . THR A 1 82 ? 31.038 -10.646 -33.426 1.00 90.06 82 THR A N 1
ATOM 677 C CA . THR A 1 82 ? 30.300 -11.601 -32.587 1.00 90.06 82 THR A CA 1
ATOM 678 C C . THR A 1 82 ? 30.559 -11.410 -31.093 1.00 90.06 82 THR A C 1
ATOM 680 O O . THR A 1 82 ? 29.681 -11.695 -30.287 1.00 90.06 82 THR A O 1
ATOM 683 N N . GLU A 1 83 ? 31.732 -10.892 -30.722 1.00 91.44 83 GLU A N 1
ATOM 684 C CA . GLU A 1 83 ? 32.142 -10.650 -29.326 1.00 91.44 83 GLU A CA 1
ATOM 685 C C . GLU A 1 83 ? 31.798 -9.233 -28.838 1.00 91.44 83 GLU A C 1
ATOM 687 O O . GLU A 1 83 ? 32.209 -8.805 -27.759 1.00 91.44 83 GLU A O 1
ATOM 692 N N . GLN A 1 84 ? 31.067 -8.462 -29.644 1.00 90.56 84 GLN A N 1
ATOM 693 C CA . GLN A 1 84 ? 30.748 -7.083 -29.313 1.00 90.56 84 GLN A CA 1
ATOM 694 C C . GLN A 1 84 ? 29.829 -6.977 -28.090 1.00 90.56 84 GLN A C 1
ATOM 696 O O . GLN A 1 84 ? 28.883 -7.740 -27.901 1.00 90.56 84 GLN A O 1
ATOM 701 N N . ASP A 1 85 ? 30.047 -5.918 -27.315 1.00 93.81 85 ASP A N 1
ATOM 702 C CA . ASP A 1 85 ? 29.184 -5.546 -26.210 1.00 93.81 85 ASP A CA 1
ATOM 703 C C . ASP A 1 85 ? 27.770 -5.132 -26.665 1.00 93.81 85 ASP A C 1
ATOM 705 O O . ASP A 1 85 ? 27.541 -4.016 -27.143 1.00 93.81 85 ASP A O 1
ATOM 709 N N . TRP A 1 86 ? 26.804 -6.031 -26.488 1.00 94.50 86 TRP A N 1
ATOM 710 C CA . TRP A 1 86 ? 25.411 -5.811 -26.877 1.00 94.50 86 TRP A CA 1
ATOM 711 C C . TRP A 1 86 ? 24.717 -4.629 -26.162 1.00 94.50 86 TRP A C 1
ATOM 713 O O . TRP A 1 86 ? 24.093 -3.820 -26.857 1.00 94.50 86 TRP A O 1
ATOM 723 N N . PRO A 1 87 ? 24.845 -4.440 -24.830 1.00 95.12 87 PRO A N 1
ATOM 724 C CA . PRO A 1 87 ? 24.307 -3.267 -24.131 1.00 95.12 87 PRO A CA 1
ATOM 725 C C . PRO A 1 87 ? 24.699 -1.919 -24.757 1.00 95.12 87 PRO A C 1
ATOM 727 O O . PRO A 1 87 ? 23.883 -1.002 -24.816 1.00 95.12 87 PRO A O 1
ATOM 730 N N . SER A 1 88 ? 25.920 -1.803 -25.290 1.00 93.50 88 SER A N 1
ATOM 731 C CA . SER A 1 88 ? 26.383 -0.595 -25.989 1.00 93.50 88 SER A CA 1
ATOM 732 C C . SER A 1 88 ? 25.711 -0.395 -27.356 1.00 93.50 88 SER A C 1
ATOM 734 O O . SER A 1 88 ? 25.555 0.734 -27.825 1.00 93.50 88 SER A O 1
ATOM 736 N N . VAL A 1 89 ? 25.299 -1.480 -28.015 1.00 94.19 89 VAL A N 1
ATOM 737 C CA . VAL A 1 89 ? 24.575 -1.446 -29.297 1.00 94.19 89 VAL A CA 1
ATOM 738 C C . VAL A 1 89 ? 23.112 -1.055 -29.089 1.00 94.19 89 VAL A C 1
ATOM 740 O O . VAL A 1 89 ? 22.560 -0.286 -29.884 1.00 94.19 89 VAL A O 1
ATOM 743 N N . TRP A 1 90 ? 22.487 -1.571 -28.028 1.00 95.62 90 TRP A N 1
ATOM 744 C CA . TRP A 1 90 ? 21.064 -1.395 -27.746 1.00 95.62 90 TRP A CA 1
ATOM 745 C C . TRP A 1 90 ? 20.807 -0.903 -26.306 1.00 95.62 90 TRP A C 1
ATOM 747 O O . TRP A 1 90 ? 20.276 -1.645 -25.484 1.00 95.62 90 TRP A O 1
ATOM 757 N N . PRO A 1 91 ? 21.149 0.360 -25.982 1.00 95.38 91 PRO A N 1
ATOM 758 C CA . PRO A 1 91 ? 21.153 0.841 -24.595 1.00 95.38 91 PRO A CA 1
ATOM 759 C C . PRO A 1 91 ? 19.763 1.137 -24.010 1.00 95.38 91 PRO A C 1
ATOM 761 O O . PRO A 1 91 ? 19.585 1.103 -22.798 1.00 95.38 91 PRO A O 1
ATOM 764 N N . VAL A 1 92 ? 18.775 1.472 -24.847 1.00 96.50 92 VAL A N 1
ATOM 765 C CA . VAL A 1 92 ? 17.447 1.946 -24.412 1.00 96.50 92 VAL A CA 1
ATOM 766 C C . VAL A 1 92 ? 16.323 1.287 -25.205 1.00 96.50 92 VAL A C 1
ATOM 768 O O . VAL A 1 92 ? 16.545 0.759 -26.298 1.00 96.50 92 VAL A O 1
ATOM 771 N N . ALA A 1 93 ? 15.100 1.366 -24.674 1.00 96.00 93 ALA A N 1
ATOM 772 C CA . ALA A 1 93 ? 13.897 0.896 -25.350 1.00 96.00 93 ALA A CA 1
ATOM 773 C C . ALA A 1 93 ? 13.744 1.554 -26.731 1.00 96.00 93 ALA A C 1
ATOM 775 O O . ALA A 1 93 ? 13.789 2.778 -26.878 1.00 96.00 93 ALA A O 1
ATOM 776 N N . ARG A 1 94 ? 13.582 0.726 -27.766 1.00 94.25 94 ARG A N 1
ATOM 777 C CA . ARG A 1 94 ? 13.446 1.173 -29.154 1.00 94.25 94 ARG A CA 1
ATOM 778 C C . ARG A 1 94 ? 12.686 0.133 -29.966 1.00 94.25 94 ARG A C 1
ATOM 780 O O . ARG A 1 94 ? 12.804 -1.063 -29.712 1.00 94.25 94 ARG A O 1
ATOM 787 N N . SER A 1 95 ? 11.957 0.581 -30.985 1.00 94.19 95 SER A N 1
ATOM 788 C CA . SER A 1 95 ? 11.351 -0.308 -31.980 1.00 94.19 95 SER A CA 1
ATOM 789 C C . SER A 1 95 ? 12.405 -1.175 -32.669 1.00 94.19 95 SER A C 1
ATOM 791 O O . SER A 1 95 ? 13.544 -0.745 -32.876 1.00 94.19 95 SER A O 1
ATOM 793 N N . PHE A 1 96 ? 12.018 -2.390 -33.047 1.00 95.50 96 PHE A N 1
ATOM 794 C CA . PHE A 1 96 ? 12.913 -3.334 -33.704 1.00 95.50 96 PHE A CA 1
ATOM 795 C C . PHE A 1 96 ? 13.503 -2.740 -34.995 1.00 95.50 96 PHE A C 1
ATOM 797 O O . PHE A 1 96 ? 12.775 -2.245 -35.856 1.00 95.50 96 PHE A O 1
ATOM 804 N N . ARG A 1 97 ? 14.836 -2.783 -35.134 1.00 93.19 97 ARG A N 1
ATOM 805 C CA . ARG A 1 97 ? 15.559 -2.301 -36.322 1.00 93.19 97 ARG A CA 1
ATOM 806 C C . ARG A 1 97 ? 16.337 -3.444 -36.961 1.00 93.19 97 ARG A C 1
ATOM 808 O O . ARG A 1 97 ? 17.382 -3.850 -36.452 1.00 93.19 97 ARG A O 1
ATOM 815 N N . SER A 1 98 ? 15.867 -3.896 -38.121 1.00 92.56 98 SER A N 1
ATOM 816 C CA . SER A 1 98 ? 16.464 -5.002 -38.884 1.00 92.56 98 SER A CA 1
ATOM 817 C C . SER A 1 98 ? 17.893 -4.739 -39.366 1.00 92.56 98 SER A C 1
ATOM 819 O O . SER A 1 98 ? 18.596 -5.688 -39.699 1.00 92.56 98 SER A O 1
ATOM 821 N N . SER A 1 99 ? 18.327 -3.476 -39.417 1.00 92.25 99 SER A N 1
ATOM 822 C CA . SER A 1 99 ? 19.682 -3.089 -39.820 1.00 92.25 99 SER A CA 1
ATOM 823 C C . SER A 1 99 ? 20.717 -3.202 -38.700 1.00 92.25 99 SER A C 1
ATOM 825 O O . SER A 1 99 ? 21.908 -3.226 -38.994 1.00 92.25 99 SER A O 1
ATOM 827 N N . VAL A 1 100 ? 20.283 -3.250 -37.436 1.00 93.19 100 VAL A N 1
ATOM 828 C CA . VAL A 1 100 ? 21.164 -3.252 -36.255 1.00 93.19 100 VAL A CA 1
ATOM 829 C C . VAL A 1 100 ? 21.195 -4.618 -35.587 1.00 93.19 100 VAL A C 1
ATOM 831 O O . VAL A 1 100 ? 22.243 -5.017 -35.108 1.00 93.19 100 VAL A O 1
ATOM 834 N N . VAL A 1 101 ? 20.067 -5.332 -35.544 1.00 94.38 101 VAL A N 1
ATOM 835 C CA . VAL A 1 101 ? 19.980 -6.616 -34.840 1.00 94.38 101 VAL A CA 1
ATOM 836 C C . VAL A 1 101 ? 20.633 -7.728 -35.680 1.00 94.38 101 VAL A C 1
ATOM 838 O O . VAL A 1 101 ? 20.102 -8.053 -36.746 1.00 94.38 101 VAL A O 1
ATOM 841 N N . PRO A 1 102 ? 21.739 -8.350 -35.221 1.00 92.69 102 PRO A N 1
ATOM 842 C CA . PRO A 1 102 ? 22.482 -9.373 -35.955 1.00 92.69 102 PRO A CA 1
ATOM 843 C C . PRO A 1 102 ? 21.904 -10.775 -35.725 1.00 92.69 102 PRO A C 1
ATOM 845 O O . PRO A 1 102 ? 22.632 -11.749 -35.584 1.00 92.69 102 PRO A O 1
ATOM 848 N N . LEU A 1 103 ? 20.575 -10.883 -35.664 1.00 92.06 103 LEU A N 1
ATOM 849 C CA . LEU A 1 103 ? 19.876 -12.147 -35.447 1.00 92.06 103 LEU A CA 1
ATOM 850 C C . LEU A 1 103 ? 18.984 -12.455 -36.658 1.00 92.06 103 LEU A C 1
ATOM 852 O O . LEU A 1 103 ? 18.188 -11.595 -37.059 1.00 92.06 103 LEU A O 1
ATOM 856 N N . PRO A 1 104 ? 19.057 -13.669 -37.237 1.00 91.69 104 PRO A N 1
ATOM 857 C CA . PRO A 1 104 ? 18.244 -14.068 -38.385 1.00 91.69 104 PRO A CA 1
ATOM 858 C C . PRO A 1 104 ? 16.813 -14.453 -37.963 1.00 91.69 104 PRO A C 1
ATOM 860 O O . PRO A 1 104 ? 16.328 -15.546 -38.250 1.00 91.69 104 PRO A O 1
ATOM 863 N N . ILE A 1 105 ? 16.124 -13.542 -37.272 1.00 92.94 105 ILE A N 1
ATOM 864 C CA . ILE A 1 105 ? 14.764 -13.743 -36.760 1.00 92.94 105 ILE A CA 1
ATOM 865 C C . ILE A 1 105 ? 13.769 -13.750 -37.925 1.00 92.94 105 ILE A C 1
ATOM 867 O O . ILE A 1 105 ? 13.892 -12.999 -38.895 1.00 92.94 105 ILE A O 1
ATOM 871 N N . ARG A 1 106 ? 12.751 -14.604 -37.839 1.00 92.25 106 ARG A N 1
ATOM 872 C CA . ARG A 1 106 ? 11.672 -14.673 -38.824 1.00 92.25 106 ARG A CA 1
ATOM 873 C C . ARG A 1 106 ? 10.334 -14.747 -38.107 1.00 92.25 106 ARG A C 1
ATOM 875 O O . ARG A 1 106 ? 10.200 -15.494 -37.147 1.00 92.25 106 ARG A O 1
ATOM 882 N N . MET A 1 107 ? 9.346 -13.995 -38.580 1.00 92.69 107 MET A N 1
ATOM 883 C CA . MET A 1 107 ? 8.022 -13.932 -37.956 1.00 92.69 107 MET A CA 1
ATOM 884 C C . MET A 1 107 ? 6.935 -13.708 -39.007 1.00 92.69 107 MET A C 1
ATOM 886 O O . MET A 1 107 ? 7.176 -13.056 -40.021 1.00 92.69 107 MET A O 1
ATOM 890 N N . GLY A 1 108 ? 5.745 -14.258 -38.767 1.00 90.81 108 GLY A N 1
ATOM 891 C CA . GLY A 1 108 ? 4.553 -14.035 -39.586 1.00 90.81 108 GLY A CA 1
ATOM 892 C C . GLY A 1 108 ? 3.787 -15.324 -39.879 1.00 90.81 108 GLY A C 1
ATOM 893 O O . GLY A 1 108 ? 4.388 -16.367 -40.172 1.00 90.81 108 GLY A O 1
ATOM 894 N N . ALA A 1 109 ? 2.457 -15.234 -39.816 1.00 88.25 109 ALA A N 1
ATOM 895 C CA . ALA A 1 109 ? 1.553 -16.330 -40.146 1.00 88.25 109 ALA A CA 1
ATOM 896 C C . ALA A 1 109 ? 1.656 -16.707 -41.633 1.00 88.25 109 ALA A C 1
ATOM 898 O O . ALA A 1 109 ? 1.907 -15.859 -42.493 1.00 88.25 109 ALA A O 1
ATOM 899 N N . ARG A 1 110 ? 1.479 -17.996 -41.946 1.00 85.19 110 ARG A N 1
ATOM 900 C CA . ARG A 1 110 ? 1.539 -18.519 -43.320 1.00 85.19 110 ARG A CA 1
ATOM 901 C C . ARG A 1 110 ? 0.422 -19.521 -43.569 1.00 85.19 110 ARG A C 1
ATOM 903 O O . ARG A 1 110 ? 0.105 -20.310 -42.691 1.00 85.19 110 ARG A O 1
ATOM 910 N N . ARG A 1 111 ? -0.115 -19.516 -44.794 1.00 83.06 111 ARG A N 1
ATOM 911 C CA . ARG A 1 111 ? -1.151 -20.463 -45.250 1.00 83.06 111 ARG A CA 1
ATOM 912 C C . ARG A 1 111 ? -0.658 -21.911 -45.322 1.00 83.06 111 ARG A C 1
ATOM 914 O O . ARG A 1 111 ? -1.407 -22.822 -45.011 1.00 83.06 111 ARG A O 1
ATOM 921 N N . HIS A 1 112 ? 0.602 -22.110 -45.712 1.00 86.81 112 HIS A N 1
ATOM 922 C CA . HIS A 1 112 ? 1.237 -23.428 -45.792 1.00 86.81 112 HIS A CA 1
ATOM 923 C C . HIS A 1 112 ? 2.592 -23.389 -45.066 1.00 86.81 112 HIS A C 1
ATOM 925 O O . HIS A 1 112 ? 3.593 -23.004 -45.680 1.00 86.81 112 HIS A O 1
ATOM 931 N N . PRO A 1 113 ? 2.639 -23.726 -43.763 1.00 84.31 113 PRO A N 1
ATOM 932 C CA . PRO A 1 113 ? 3.860 -23.665 -42.956 1.00 84.31 113 PRO A CA 1
ATOM 933 C C . PRO A 1 113 ? 4.999 -24.551 -43.474 1.00 84.31 113 PRO A C 1
ATOM 935 O O . PRO A 1 113 ? 6.155 -24.143 -43.401 1.00 84.31 113 PRO A O 1
ATOM 938 N N . GLU A 1 114 ? 4.668 -25.705 -44.055 1.00 86.44 114 GLU A N 1
ATOM 939 C CA . GLU A 1 114 ? 5.637 -26.702 -44.533 1.00 86.44 114 GLU A CA 1
ATOM 940 C C . GLU A 1 114 ? 6.372 -26.277 -45.811 1.00 86.44 114 GLU A C 1
ATOM 942 O O . GLU A 1 114 ? 7.518 -26.651 -46.034 1.00 86.44 114 GLU A O 1
ATOM 947 N N . ARG A 1 115 ? 5.741 -25.451 -46.657 1.00 87.12 115 ARG A N 1
ATOM 948 C CA . ARG A 1 115 ? 6.286 -25.090 -47.979 1.00 87.12 115 ARG A CA 1
ATOM 949 C C . ARG A 1 115 ? 7.225 -23.886 -47.955 1.00 87.12 115 ARG A C 1
ATOM 951 O O . ARG A 1 115 ? 7.945 -23.648 -48.921 1.00 87.12 115 ARG A O 1
ATOM 958 N N . ARG A 1 116 ? 7.175 -23.055 -46.908 1.00 84.88 116 ARG A N 1
ATOM 959 C CA . ARG A 1 116 ? 7.910 -21.780 -46.874 1.00 84.88 116 ARG A CA 1
ATOM 960 C C . ARG A 1 116 ? 8.341 -21.425 -45.463 1.00 84.88 116 ARG A C 1
ATOM 962 O O . ARG A 1 116 ? 7.564 -21.594 -44.531 1.00 84.88 116 ARG A O 1
ATOM 969 N N . ALA A 1 117 ? 9.525 -20.835 -45.314 1.00 86.75 117 ALA A N 1
ATOM 970 C CA . ALA A 1 117 ? 9.970 -20.217 -44.062 1.00 86.75 117 ALA A CA 1
ATOM 971 C C . ALA A 1 117 ? 9.237 -18.882 -43.780 1.00 86.75 117 ALA A C 1
ATOM 973 O O . ALA A 1 117 ? 8.692 -18.281 -44.714 1.00 86.75 117 ALA A O 1
ATOM 974 N N . PRO A 1 118 ? 9.214 -18.386 -42.523 1.00 90.00 118 PRO A N 1
ATOM 975 C CA . PRO A 1 118 ? 8.569 -17.114 -42.206 1.00 90.00 118 PRO A CA 1
ATOM 976 C C . PRO A 1 118 ? 9.288 -15.938 -42.849 1.00 90.00 118 PRO A C 1
ATOM 978 O O . PRO A 1 118 ? 10.455 -16.043 -43.258 1.00 90.00 118 PRO A O 1
ATOM 981 N N . PHE A 1 119 ? 8.573 -14.816 -42.936 1.00 89.62 119 PHE A N 1
ATOM 982 C CA . PHE A 1 119 ? 9.127 -13.581 -43.471 1.00 89.62 119 PHE A CA 1
ATOM 983 C C . PHE A 1 119 ? 10.369 -13.172 -42.674 1.00 89.62 119 PHE A C 1
ATOM 985 O O . PHE A 1 119 ? 10.439 -13.368 -41.458 1.00 89.62 119 PHE A O 1
ATOM 992 N N . LYS A 1 120 ? 11.369 -12.653 -43.395 1.00 92.06 120 LYS A N 1
ATOM 993 C CA . LYS A 1 120 ? 12.640 -12.172 -42.834 1.00 92.06 120 LYS A CA 1
ATOM 994 C C . LYS A 1 120 ? 12.415 -10.940 -41.946 1.00 92.06 120 LYS A C 1
ATOM 996 O O . LYS A 1 120 ? 11.292 -10.470 -41.800 1.00 92.06 120 LYS A O 1
ATOM 1001 N N . THR A 1 121 ? 13.486 -10.413 -41.357 1.00 92.12 121 THR A N 1
ATOM 1002 C CA . THR A 1 121 ? 13.445 -9.191 -40.538 1.00 92.12 121 THR A CA 1
ATOM 1003 C C . THR A 1 121 ? 13.226 -7.916 -41.355 1.00 92.12 121 THR A C 1
ATOM 1005 O O . THR A 1 121 ? 12.667 -6.944 -40.854 1.00 92.12 121 THR A O 1
ATOM 1008 N N . GLU A 1 122 ? 13.674 -7.897 -42.608 1.00 90.44 122 GLU A N 1
ATOM 1009 C CA . GLU A 1 122 ? 13.572 -6.745 -43.505 1.00 90.44 122 GLU A CA 1
ATOM 1010 C C . GLU A 1 122 ? 12.119 -6.502 -43.926 1.00 90.44 122 GLU A C 1
ATOM 1012 O O . GLU A 1 122 ? 11.467 -7.386 -44.477 1.00 90.44 122 GLU A O 1
ATOM 1017 N N . GLY A 1 123 ? 11.605 -5.302 -43.633 1.00 88.81 123 GLY A N 1
ATOM 1018 C CA . GLY A 1 123 ? 10.236 -4.899 -43.976 1.00 88.81 123 GLY A CA 1
ATOM 1019 C C . GLY A 1 123 ? 9.128 -5.565 -43.148 1.00 88.81 123 GLY A C 1
ATOM 1020 O O . GLY A 1 123 ? 7.955 -5.405 -43.471 1.00 88.81 123 GLY A O 1
ATOM 1021 N N . ASN A 1 124 ? 9.461 -6.307 -42.088 1.00 94.00 124 ASN A N 1
ATOM 1022 C CA . ASN A 1 124 ? 8.477 -7.063 -41.315 1.00 94.00 124 ASN A CA 1
ATOM 1023 C C . ASN A 1 124 ? 7.837 -6.223 -40.201 1.00 94.00 124 ASN A C 1
ATOM 1025 O O . ASN A 1 124 ? 8.452 -5.972 -39.164 1.00 94.00 124 ASN A O 1
ATOM 1029 N N . LEU A 1 125 ? 6.580 -5.824 -40.411 1.00 92.81 125 LEU A N 1
ATOM 1030 C CA . LEU A 1 125 ? 5.807 -5.020 -39.460 1.00 92.81 125 LEU A CA 1
ATOM 1031 C C . LEU A 1 125 ? 5.461 -5.770 -38.168 1.00 92.81 125 LEU A C 1
ATOM 1033 O O . LEU A 1 125 ? 5.343 -5.132 -37.126 1.00 92.81 125 LEU A O 1
ATOM 1037 N N . GLU A 1 126 ? 5.344 -7.101 -38.196 1.00 93.56 126 GLU A N 1
ATOM 1038 C CA . GLU A 1 126 ? 5.020 -7.877 -36.990 1.00 93.56 126 GLU A CA 1
ATOM 1039 C C . GLU A 1 126 ? 6.126 -7.767 -35.936 1.00 93.56 126 GLU A C 1
ATOM 1041 O O . GLU A 1 126 ? 5.848 -7.592 -34.752 1.00 93.56 126 GLU A O 1
ATOM 1046 N N . LEU A 1 127 ? 7.390 -7.742 -36.369 1.00 93.38 127 LEU A N 1
ATOM 1047 C CA . LEU A 1 127 ? 8.529 -7.540 -35.470 1.00 93.38 127 LEU A CA 1
ATOM 1048 C C . LEU A 1 127 ? 8.600 -6.115 -34.906 1.00 93.38 127 LEU A C 1
ATOM 1050 O O . LEU A 1 127 ? 9.143 -5.914 -33.822 1.00 93.38 127 LEU A O 1
ATOM 1054 N N . VAL A 1 128 ? 8.063 -5.122 -35.621 1.00 93.69 128 VAL A N 1
ATOM 1055 C CA . VAL A 1 128 ? 8.032 -3.723 -35.162 1.00 93.69 128 VAL A CA 1
ATOM 1056 C C . VAL A 1 128 ? 6.978 -3.518 -34.072 1.00 93.69 128 VAL A C 1
ATOM 1058 O O . VAL A 1 128 ? 7.201 -2.714 -33.170 1.00 93.69 128 VAL A O 1
ATOM 1061 N N . LYS A 1 129 ? 5.860 -4.255 -34.133 1.00 93.88 129 LYS A N 1
ATOM 1062 C CA . LYS A 1 129 ? 4.765 -4.182 -33.152 1.00 93.88 129 LYS A CA 1
ATOM 1063 C C . LYS A 1 129 ? 5.153 -4.726 -31.774 1.00 93.88 129 LYS A C 1
ATOM 1065 O O . LYS A 1 129 ? 4.604 -4.275 -30.774 1.00 93.88 129 LYS A O 1
ATOM 1070 N N . ILE A 1 130 ? 6.070 -5.692 -31.709 1.00 94.81 130 ILE A N 1
ATOM 1071 C CA . ILE A 1 130 ? 6.460 -6.324 -30.444 1.00 94.81 130 ILE A CA 1
ATOM 1072 C C . ILE A 1 130 ? 7.250 -5.330 -29.570 1.00 94.81 130 ILE A C 1
ATOM 1074 O O . ILE A 1 130 ? 8.291 -4.825 -30.014 1.00 94.81 130 ILE A O 1
ATOM 1078 N N . PRO A 1 131 ? 6.848 -5.106 -28.301 1.00 95.38 131 PRO A N 1
ATOM 1079 C CA . PRO A 1 131 ? 7.698 -4.435 -27.325 1.00 95.38 131 PRO A CA 1
ATOM 1080 C C . PRO A 1 131 ? 8.876 -5.356 -26.982 1.00 95.38 131 PRO A C 1
ATOM 1082 O O . PRO A 1 131 ? 8.760 -6.297 -26.201 1.00 95.38 131 PRO A O 1
ATOM 1085 N N . ASN A 1 132 ? 10.014 -5.136 -27.638 1.00 95.00 132 ASN A N 1
ATOM 1086 C CA . ASN A 1 132 ? 11.191 -5.979 -27.461 1.00 95.00 132 ASN A CA 1
ATOM 1087 C C . ASN A 1 132 ? 11.957 -5.643 -26.171 1.00 95.00 132 ASN A C 1
ATOM 1089 O O . ASN A 1 132 ? 12.009 -4.497 -25.726 1.00 95.00 132 ASN A O 1
ATOM 1093 N N . PHE A 1 133 ? 12.640 -6.652 -25.634 1.00 97.06 133 PHE A N 1
ATOM 1094 C CA . PHE A 1 133 ? 13.464 -6.558 -24.424 1.00 97.06 133 PHE A CA 1
ATOM 1095 C C . PHE A 1 133 ? 14.964 -6.582 -24.745 1.00 97.06 133 PHE A C 1
ATOM 1097 O O . PHE A 1 133 ? 15.789 -6.921 -23.905 1.00 97.06 133 PHE A O 1
ATOM 1104 N N . LEU A 1 134 ? 15.348 -6.188 -25.966 1.00 95.62 134 LEU A N 1
ATOM 1105 C CA . LEU A 1 134 ? 16.744 -6.235 -26.419 1.00 95.62 134 LEU A CA 1
ATOM 1106 C C . LEU A 1 134 ? 17.680 -5.307 -25.625 1.00 95.62 134 LEU A C 1
ATOM 1108 O O . LEU A 1 134 ? 18.883 -5.522 -25.632 1.00 95.62 134 LEU A O 1
ATOM 1112 N N . HIS A 1 135 ? 17.140 -4.301 -24.934 1.00 96.00 135 HIS A N 1
ATOM 1113 C CA . HIS A 1 135 ? 17.884 -3.408 -24.033 1.00 96.00 135 HIS A CA 1
ATOM 1114 C C . HIS A 1 135 ? 17.992 -3.959 -22.600 1.00 96.00 135 HIS A C 1
ATOM 1116 O O . HIS A 1 135 ? 18.796 -3.471 -21.813 1.00 96.00 135 HIS A O 1
ATOM 1122 N N . LEU A 1 136 ? 17.198 -4.979 -22.256 1.00 97.38 136 LEU A N 1
ATOM 1123 C CA . LEU A 1 136 ? 17.123 -5.598 -20.929 1.00 97.38 136 LEU A CA 1
ATOM 1124 C C . LEU A 1 136 ? 17.703 -7.018 -20.952 1.00 97.38 136 LEU A C 1
ATOM 1126 O O . LEU A 1 136 ? 17.152 -7.949 -20.374 1.00 97.38 136 LEU A O 1
ATOM 1130 N N . THR A 1 137 ? 18.830 -7.199 -21.639 1.00 96.50 137 THR A N 1
ATOM 1131 C CA . THR A 1 137 ? 19.596 -8.452 -21.568 1.00 96.50 137 THR A CA 1
ATOM 1132 C C . THR A 1 137 ? 20.222 -8.639 -20.180 1.00 96.50 137 THR A C 1
ATOM 1134 O O . THR A 1 137 ? 20.583 -7.629 -19.571 1.00 96.50 137 THR A O 1
ATOM 1137 N N . PRO A 1 138 ? 20.462 -9.876 -19.701 1.00 97.00 138 PRO A N 1
ATOM 1138 C CA . PRO A 1 138 ? 21.051 -10.124 -18.378 1.00 97.00 138 PRO A CA 1
ATOM 1139 C C . PRO A 1 138 ? 22.344 -9.336 -18.111 1.00 97.00 138 PRO A C 1
ATOM 1141 O O . PRO A 1 138 ? 22.450 -8.657 -17.094 1.00 97.00 138 PRO A O 1
ATOM 1144 N N . ALA A 1 139 ? 23.263 -9.293 -19.085 1.00 95.31 139 ALA A N 1
ATOM 1145 C CA . ALA A 1 139 ? 24.503 -8.516 -18.986 1.00 95.31 139 ALA A CA 1
ATOM 1146 C C . ALA A 1 139 ? 24.270 -6.997 -18.829 1.00 95.31 139 ALA A C 1
ATOM 1148 O O . ALA A 1 139 ? 25.044 -6.311 -18.162 1.00 95.31 139 ALA A O 1
ATOM 1149 N N . ALA A 1 140 ? 23.201 -6.454 -19.425 1.00 96.50 140 ALA A N 1
ATOM 1150 C CA . ALA A 1 140 ? 22.811 -5.056 -19.231 1.00 96.50 140 ALA A CA 1
ATOM 1151 C C . ALA A 1 140 ? 22.247 -4.838 -17.821 1.00 96.50 140 ALA A C 1
ATOM 1153 O O . ALA A 1 140 ? 22.630 -3.883 -17.147 1.00 96.50 140 ALA A O 1
ATOM 1154 N N . ILE A 1 141 ? 21.380 -5.746 -17.358 1.00 97.31 141 ILE A N 1
ATOM 1155 C CA . ILE A 1 141 ? 20.752 -5.680 -16.033 1.00 97.31 141 ILE A CA 1
ATOM 1156 C C . ILE A 1 141 ? 21.817 -5.713 -14.938 1.00 97.31 141 ILE A C 1
ATOM 1158 O O . ILE A 1 141 ? 21.793 -4.862 -14.057 1.00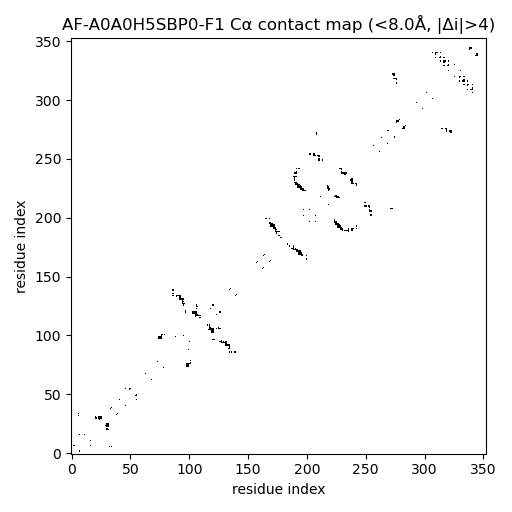 97.31 141 ILE A O 1
ATOM 1162 N N . GLU A 1 142 ? 22.797 -6.612 -15.015 1.00 96.88 142 GLU A N 1
ATOM 1163 C CA . GLU A 1 142 ? 23.885 -6.686 -14.032 1.00 96.88 142 GLU A CA 1
ATOM 1164 C C . GLU A 1 142 ? 24.678 -5.378 -13.939 1.00 96.88 142 GLU A C 1
ATOM 1166 O O . GLU A 1 142 ? 24.922 -4.872 -12.840 1.00 96.88 142 GLU A O 1
ATOM 1171 N N . ARG A 1 143 ? 25.032 -4.776 -15.083 1.00 96.25 143 ARG A N 1
ATOM 1172 C CA . ARG A 1 143 ? 25.721 -3.475 -15.122 1.00 96.25 143 ARG A CA 1
ATOM 1173 C C . ARG A 1 143 ? 24.861 -2.359 -14.542 1.00 96.25 143 ARG A C 1
ATOM 1175 O O . ARG A 1 143 ? 25.361 -1.560 -13.751 1.00 96.25 143 ARG A O 1
ATOM 1182 N N . HIS A 1 144 ? 23.578 -2.318 -14.900 1.00 96.75 144 HIS A N 1
ATOM 1183 C CA . HIS A 1 144 ? 22.635 -1.332 -14.378 1.00 96.75 144 HIS A CA 1
ATOM 1184 C C . HIS A 1 144 ? 22.461 -1.486 -12.863 1.00 96.75 144 HIS A C 1
ATOM 1186 O O . HIS A 1 144 ? 22.621 -0.514 -12.131 1.00 96.75 144 HIS A O 1
ATOM 1192 N N . CYS A 1 145 ? 22.225 -2.702 -12.367 1.00 97.31 145 CYS A N 1
ATOM 1193 C CA . CYS A 1 145 ? 22.105 -2.989 -10.941 1.00 97.31 145 CYS A CA 1
ATOM 1194 C C . CYS A 1 145 ?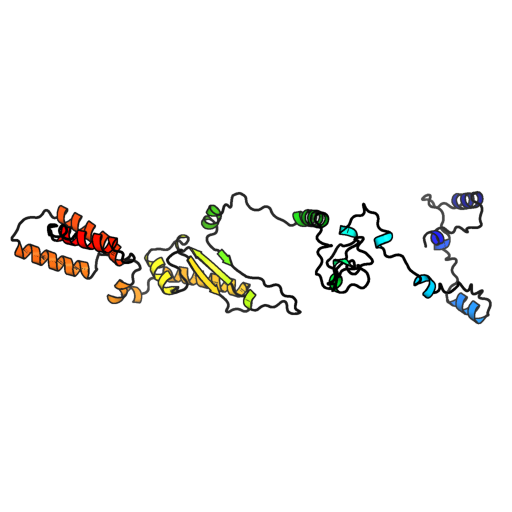 23.388 -2.629 -10.186 1.00 97.31 145 CYS A C 1
ATOM 1196 O O . CYS A 1 145 ? 23.306 -1.997 -9.139 1.00 97.31 145 CYS A O 1
ATOM 1198 N N . ASN A 1 146 ? 24.571 -2.950 -10.717 1.00 97.12 146 ASN A N 1
ATOM 1199 C CA . ASN A 1 146 ? 25.842 -2.564 -10.098 1.00 97.12 146 ASN A CA 1
ATOM 1200 C C . ASN A 1 146 ? 26.013 -1.041 -10.010 1.00 97.12 146 ASN A C 1
ATOM 1202 O O . ASN A 1 146 ? 26.462 -0.538 -8.982 1.00 97.12 146 ASN A O 1
ATOM 1206 N N . ALA A 1 147 ? 25.591 -0.299 -11.036 1.00 96.81 147 ALA A N 1
ATOM 1207 C CA . ALA A 1 147 ? 25.598 1.161 -11.005 1.00 96.81 147 ALA A CA 1
ATOM 1208 C C . ALA A 1 147 ? 24.549 1.752 -10.042 1.00 96.81 147 ALA A C 1
ATOM 1210 O O . ALA A 1 147 ? 24.802 2.802 -9.452 1.00 96.81 147 ALA A O 1
ATOM 1211 N N . ILE A 1 148 ? 23.392 1.097 -9.878 1.00 97.12 148 ILE A N 1
ATOM 1212 C CA . ILE A 1 148 ? 22.289 1.542 -9.009 1.00 97.12 148 ILE A CA 1
ATOM 1213 C C . ILE A 1 148 ? 22.548 1.204 -7.536 1.00 97.12 148 ILE A C 1
ATOM 1215 O O . ILE A 1 148 ? 22.131 1.963 -6.667 1.00 97.12 148 ILE A O 1
ATOM 1219 N N . LYS A 1 149 ? 23.293 0.130 -7.237 1.00 97.06 149 LYS A N 1
ATOM 1220 C CA . LYS A 1 149 ? 23.605 -0.317 -5.863 1.00 97.06 149 LYS A CA 1
ATOM 1221 C C . LYS A 1 149 ? 24.144 0.794 -4.960 1.00 97.06 149 LYS A C 1
ATOM 1223 O O . LYS A 1 149 ? 23.863 0.776 -3.770 1.00 97.06 149 LYS A O 1
ATOM 1228 N N . LYS A 1 150 ? 24.860 1.780 -5.512 1.00 96.31 150 LYS A N 1
ATOM 1229 C CA . LYS A 1 150 ? 25.370 2.942 -4.761 1.00 96.31 150 LYS A CA 1
ATOM 1230 C C . LYS A 1 150 ? 24.277 3.826 -4.140 1.00 96.31 150 LYS A C 1
ATOM 1232 O O . LYS A 1 150 ? 24.571 4.576 -3.220 1.00 96.31 150 LYS A O 1
ATOM 1237 N N . PHE A 1 151 ? 23.049 3.768 -4.659 1.00 96.81 151 PHE A N 1
ATOM 1238 C CA . PHE A 1 151 ? 21.896 4.517 -4.150 1.00 96.81 151 PHE A CA 1
ATOM 1239 C C . PHE A 1 151 ? 21.053 3.708 -3.156 1.00 96.81 151 PHE A C 1
ATOM 1241 O O . PHE A 1 151 ? 20.185 4.273 -2.495 1.00 96.81 151 PHE A O 1
ATOM 1248 N N . CYS A 1 152 ? 21.277 2.396 -3.059 1.00 97.12 152 CYS A N 1
ATOM 1249 C CA . CYS A 1 152 ? 20.526 1.529 -2.163 1.00 97.12 152 CYS A CA 1
ATOM 1250 C C . CYS A 1 152 ? 21.091 1.602 -0.741 1.00 97.12 152 CYS A C 1
ATOM 1252 O O . CYS A 1 152 ? 22.304 1.640 -0.536 1.00 97.12 152 CYS A O 1
ATOM 1254 N N . THR A 1 153 ? 20.208 1.541 0.250 1.00 96.44 153 THR A N 1
ATOM 1255 C CA . THR A 1 153 ? 20.570 1.382 1.661 1.00 96.44 153 THR A CA 1
ATOM 1256 C C . THR A 1 153 ? 20.332 -0.061 2.101 1.00 96.44 153 THR A C 1
ATOM 1258 O O . THR A 1 153 ? 19.459 -0.753 1.573 1.00 96.44 153 THR A O 1
ATOM 1261 N N . LYS A 1 154 ? 21.138 -0.550 3.051 1.00 95.06 154 LYS A N 1
ATOM 1262 C CA . LYS A 1 154 ? 20.923 -1.881 3.632 1.00 95.06 154 LYS A CA 1
ATOM 1263 C C . LYS A 1 154 ? 19.656 -1.866 4.485 1.00 95.06 154 LYS A C 1
ATOM 1265 O O . LYS A 1 154 ? 19.446 -0.933 5.259 1.00 95.06 154 LYS A O 1
ATOM 1270 N N . TRP A 1 155 ? 18.843 -2.910 4.355 1.00 94.00 155 TRP A N 1
ATOM 1271 C CA . TRP A 1 155 ? 17.694 -3.125 5.229 1.00 94.00 155 TRP A CA 1
ATOM 1272 C C . TRP A 1 155 ? 18.164 -3.473 6.655 1.00 94.00 155 TRP A C 1
ATOM 1274 O O . TRP A 1 155 ? 19.134 -4.221 6.791 1.00 94.00 155 TRP A O 1
ATOM 1284 N N . PRO A 1 156 ? 17.527 -2.947 7.718 1.00 93.38 156 PRO A N 1
ATOM 1285 C CA . PRO A 1 156 ? 17.890 -3.277 9.095 1.00 93.38 156 PRO A CA 1
ATOM 1286 C C . PRO A 1 156 ? 17.640 -4.760 9.417 1.00 93.38 156 PRO A C 1
ATOM 1288 O O . PRO A 1 156 ? 16.499 -5.208 9.466 1.00 93.38 156 PRO A O 1
ATOM 1291 N N . GLU A 1 157 ? 18.710 -5.506 9.712 1.00 89.50 157 GLU A N 1
ATOM 1292 C CA . GLU A 1 157 ? 18.674 -6.959 9.980 1.00 89.50 157 GLU A CA 1
ATOM 1293 C C . GLU A 1 157 ? 17.855 -7.338 11.220 1.00 89.50 157 GLU A C 1
ATOM 1295 O O . GLU A 1 157 ? 17.273 -8.410 11.273 1.00 89.50 157 GLU A O 1
ATOM 1300 N N . LYS A 1 158 ? 17.763 -6.447 12.215 1.00 89.69 158 LYS A N 1
ATOM 1301 C CA . LYS A 1 158 ? 16.987 -6.688 13.445 1.00 89.69 158 LYS A CA 1
ATOM 1302 C C . LYS A 1 158 ? 15.469 -6.581 13.244 1.00 89.69 158 LYS A C 1
ATOM 1304 O O . LYS A 1 158 ? 14.719 -6.759 14.201 1.00 89.69 158 LYS A O 1
ATOM 1309 N N . LEU A 1 159 ? 15.016 -6.202 12.048 1.00 88.94 159 LEU A N 1
ATOM 1310 C CA . LEU A 1 159 ? 13.615 -5.919 11.758 1.00 88.94 159 LEU A CA 1
ATOM 1311 C C . LEU A 1 159 ? 12.937 -7.115 11.079 1.00 88.94 159 LEU A C 1
ATOM 1313 O O . LEU A 1 159 ? 12.547 -7.049 9.911 1.00 88.94 159 LEU A O 1
ATOM 1317 N N . ASP A 1 160 ? 12.781 -8.190 11.850 1.00 87.06 160 ASP A N 1
ATOM 1318 C CA . ASP A 1 160 ? 11.905 -9.314 11.507 1.00 87.06 160 ASP A CA 1
ATOM 1319 C C . ASP A 1 160 ? 10.429 -8.883 11.527 1.00 87.06 160 ASP A C 1
ATOM 1321 O O . ASP A 1 160 ? 10.072 -7.875 12.144 1.00 87.06 160 ASP A O 1
ATOM 1325 N N . ASP A 1 161 ? 9.538 -9.650 10.894 1.00 80.12 161 ASP A N 1
ATOM 1326 C CA . ASP A 1 161 ? 8.111 -9.294 10.797 1.00 80.12 161 ASP A CA 1
ATOM 1327 C C . ASP A 1 161 ? 7.441 -9.144 12.179 1.00 80.12 161 ASP A C 1
ATOM 1329 O O . ASP A 1 161 ? 6.675 -8.204 12.407 1.00 80.12 161 ASP A O 1
ATOM 1333 N N . ASN A 1 162 ? 7.818 -9.978 13.154 1.00 81.81 162 ASN A N 1
ATOM 1334 C CA . ASN A 1 162 ? 7.351 -9.853 14.541 1.00 81.81 162 ASN A CA 1
ATOM 1335 C C . ASN A 1 162 ? 7.877 -8.578 15.219 1.00 81.81 162 ASN A C 1
ATOM 1337 O O . ASN A 1 162 ? 7.148 -7.897 15.943 1.00 81.81 162 ASN A O 1
ATOM 1341 N N . ALA A 1 163 ? 9.142 -8.228 14.970 1.00 83.19 163 ALA A N 1
ATOM 1342 C CA . ALA A 1 163 ? 9.739 -7.002 15.487 1.00 83.19 163 ALA A CA 1
ATOM 1343 C C . ALA A 1 163 ? 9.101 -5.762 14.839 1.00 83.19 163 ALA A C 1
ATOM 1345 O O . ALA A 1 163 ? 8.898 -4.754 15.516 1.00 83.19 163 ALA A O 1
ATOM 1346 N N . ARG A 1 164 ? 8.714 -5.844 13.558 1.00 85.62 164 ARG A N 1
ATOM 1347 C CA . ARG A 1 164 ? 8.066 -4.751 12.825 1.00 85.62 164 ARG A CA 1
ATOM 1348 C C . ARG A 1 164 ? 6.765 -4.332 13.492 1.00 85.62 164 ARG A C 1
ATOM 1350 O O . ARG A 1 164 ? 6.622 -3.158 13.793 1.00 85.62 164 ARG A O 1
ATOM 1357 N N . HIS A 1 165 ? 5.870 -5.270 13.797 1.00 83.31 165 HIS A N 1
ATOM 1358 C CA . HIS A 1 165 ? 4.603 -4.936 14.458 1.00 83.31 165 HIS A CA 1
ATOM 1359 C C . HIS A 1 165 ? 4.781 -4.421 15.891 1.00 83.31 165 HIS A C 1
ATOM 1361 O O . HIS A 1 165 ? 3.968 -3.624 16.351 1.00 83.31 165 HIS A O 1
ATOM 1367 N N . LYS A 1 166 ? 5.846 -4.842 16.586 1.00 86.94 166 LYS A N 1
ATOM 1368 C CA . LYS A 1 166 ? 6.150 -4.391 17.949 1.00 86.94 166 LYS A CA 1
ATOM 1369 C C . LYS A 1 166 ? 6.695 -2.961 17.993 1.00 86.94 166 LYS A C 1
ATOM 1371 O O . LYS A 1 166 ? 6.276 -2.182 18.839 1.00 86.94 166 LYS A O 1
ATOM 1376 N N . PHE A 1 167 ? 7.645 -2.625 17.118 1.00 89.88 167 PHE A N 1
ATOM 1377 C CA . PHE A 1 167 ? 8.270 -1.295 17.092 1.00 89.88 167 PHE A CA 1
ATOM 1378 C C . PHE A 1 167 ? 7.497 -0.288 16.231 1.00 89.88 167 PHE A C 1
ATOM 1380 O O . PHE A 1 167 ? 7.509 0.905 16.521 1.00 89.88 167 PHE A O 1
ATOM 1387 N N . PHE A 1 168 ? 6.819 -0.762 15.185 1.00 92.44 168 PHE A N 1
ATOM 1388 C CA . PHE A 1 168 ? 6.088 0.042 14.207 1.00 92.44 168 PHE A CA 1
ATOM 1389 C C . PHE A 1 168 ? 4.660 -0.513 14.032 1.00 92.44 168 PHE A C 1
ATOM 1391 O O . PHE A 1 168 ? 4.362 -1.176 13.037 1.00 92.44 168 PHE A O 1
ATOM 1398 N N . PRO A 1 169 ? 3.754 -0.259 14.995 1.00 92.19 169 PRO A N 1
ATOM 1399 C CA . PRO A 1 169 ? 2.381 -0.775 14.953 1.00 92.19 169 PRO A CA 1
ATOM 1400 C C . PRO A 1 169 ? 1.498 -0.095 13.894 1.00 92.19 169 PRO A C 1
ATOM 1402 O O . PRO A 1 169 ? 0.447 -0.618 13.525 1.00 92.19 169 PRO A O 1
ATOM 1405 N N . LEU A 1 170 ? 1.917 1.074 13.409 1.00 94.12 170 LEU A N 1
ATOM 1406 C CA . LEU A 1 170 ? 1.203 1.888 12.434 1.00 94.12 170 LEU A CA 1
ATOM 1407 C C . LEU A 1 170 ? 1.616 1.506 11.007 1.00 94.12 170 LEU A C 1
ATOM 1409 O O . LEU A 1 170 ? 2.782 1.630 10.634 1.00 94.12 170 LEU A O 1
ATOM 1413 N N . THR A 1 171 ? 0.647 1.112 10.185 1.00 94.75 171 THR A N 1
ATOM 1414 C CA . THR A 1 171 ? 0.843 0.823 8.759 1.00 94.75 171 THR A CA 1
ATOM 1415 C C . THR A 1 171 ? 0.155 1.888 7.917 1.00 94.75 171 THR A C 1
ATOM 1417 O O . THR A 1 171 ? -1.033 2.155 8.081 1.00 94.75 171 THR A O 1
ATOM 1420 N N . VAL A 1 172 ? 0.898 2.499 6.996 1.00 96.56 172 VAL A N 1
ATOM 1421 C CA . VAL A 1 172 ? 0.390 3.538 6.093 1.00 96.56 172 VAL A CA 1
ATOM 1422 C C . VAL A 1 172 ? 0.479 3.010 4.672 1.00 96.56 172 VAL A C 1
ATOM 1424 O O . VAL A 1 172 ? 1.572 2.786 4.157 1.00 96.56 172 VAL A O 1
ATOM 1427 N N . SER A 1 173 ? -0.674 2.821 4.040 1.00 97.06 173 SER A N 1
ATOM 1428 C CA . SER A 1 173 ? -0.769 2.327 2.669 1.00 97.06 173 SER A CA 1
ATOM 1429 C C . SER A 1 173 ? -1.204 3.446 1.728 1.00 97.06 173 SER A C 1
ATOM 1431 O O . SER A 1 173 ? -2.150 4.187 2.006 1.00 97.06 173 SER A O 1
ATOM 1433 N N . TYR A 1 174 ? -0.506 3.555 0.600 1.00 96.31 174 TYR A N 1
ATOM 1434 C CA . TYR A 1 174 ? -0.825 4.455 -0.503 1.00 96.31 174 TYR A CA 1
ATOM 1435 C C . TYR A 1 174 ? -0.552 3.750 -1.833 1.00 96.31 174 TYR A C 1
ATOM 1437 O O . TYR A 1 174 ? 0.230 2.801 -1.896 1.00 96.31 174 TYR A O 1
ATOM 1445 N N . CYS A 1 175 ? -1.194 4.219 -2.901 1.00 95.44 175 CYS A N 1
ATOM 1446 C CA . CYS A 1 175 ? -1.051 3.638 -4.233 1.00 95.44 175 CYS A CA 1
ATOM 1447 C C . CYS A 1 175 ? -0.580 4.694 -5.234 1.00 95.44 175 CYS A C 1
ATOM 1449 O O . CYS A 1 175 ? -1.155 5.783 -5.314 1.00 95.44 175 CYS A O 1
ATOM 1451 N N . ASP A 1 176 ? 0.434 4.342 -6.022 1.00 94.50 176 ASP A N 1
ATOM 1452 C CA . ASP A 1 176 ? 0.912 5.121 -7.161 1.00 94.50 176 ASP A CA 1
ATOM 1453 C C . ASP A 1 176 ? 0.547 4.400 -8.459 1.00 94.50 176 ASP A C 1
ATOM 1455 O O . ASP A 1 176 ? 0.780 3.201 -8.610 1.00 94.50 176 ASP A O 1
ATOM 1459 N N . TYR A 1 177 ? -0.049 5.139 -9.393 1.00 94.00 177 TYR A N 1
ATOM 1460 C CA . TYR A 1 177 ? -0.529 4.604 -10.662 1.00 94.00 177 TYR A CA 1
ATOM 1461 C C . TYR A 1 177 ? 0.291 5.197 -11.804 1.00 94.00 177 TYR A C 1
ATOM 1463 O O . TYR A 1 177 ? 0.456 6.414 -11.885 1.00 94.00 177 TYR A O 1
ATOM 1471 N N . VAL A 1 178 ? 0.799 4.329 -12.680 1.00 94.19 178 VAL A N 1
ATOM 1472 C CA . VAL A 1 178 ? 1.590 4.713 -13.853 1.00 94.19 178 VAL A CA 1
ATOM 1473 C C . VAL A 1 178 ? 0.826 4.308 -15.107 1.00 94.19 178 VAL A C 1
ATOM 1475 O O . VAL A 1 178 ? 0.550 3.127 -15.317 1.00 94.19 178 VAL A O 1
ATOM 1478 N N . HIS A 1 179 ? 0.488 5.285 -15.947 1.00 93.31 179 HIS A N 1
ATOM 1479 C CA . HIS A 1 179 ? -0.303 5.090 -17.164 1.00 93.31 179 HIS A CA 1
ATOM 1480 C C . HIS A 1 179 ? 0.420 5.672 -18.379 1.00 93.31 179 HIS A C 1
ATOM 1482 O O . HIS A 1 179 ? 1.219 6.603 -18.278 1.00 93.31 179 HIS A O 1
ATOM 1488 N N . GLN A 1 180 ? 0.105 5.137 -19.557 1.00 90.81 180 GLN A N 1
ATOM 1489 C CA . GLN A 1 180 ? 0.579 5.675 -20.827 1.00 90.81 180 GLN A CA 1
ATOM 1490 C C . GLN A 1 180 ? -0.336 6.832 -21.257 1.00 90.81 180 GLN A C 1
ATOM 1492 O O . GLN A 1 180 ? -1.307 6.633 -21.982 1.00 90.81 180 GLN A O 1
ATOM 1497 N N . GLY A 1 181 ? -0.060 8.045 -20.781 1.00 92.44 181 GLY A N 1
ATOM 1498 C CA . GLY A 1 181 ? -0.835 9.238 -21.122 1.00 92.44 181 GLY A CA 1
ATOM 1499 C C . GLY A 1 181 ? -0.081 10.534 -20.840 1.00 92.44 181 GLY A C 1
ATOM 1500 O O . GLY A 1 181 ? 0.972 10.532 -20.209 1.00 92.44 181 GLY A O 1
ATOM 1501 N N . ASN A 1 182 ? -0.628 11.656 -21.310 1.00 93.00 182 ASN A N 1
ATOM 1502 C CA . ASN A 1 182 ? -0.005 12.972 -21.115 1.00 93.00 182 ASN A CA 1
ATOM 1503 C C . ASN A 1 182 ? -0.215 13.518 -19.692 1.00 93.00 182 ASN A C 1
ATOM 1505 O O . ASN A 1 182 ? 0.547 14.365 -19.234 1.00 93.00 182 ASN A O 1
ATOM 1509 N N . SER A 1 183 ? -1.262 13.059 -18.999 1.00 92.06 183 SER A N 1
ATOM 1510 C CA . SER A 1 183 ? -1.534 13.437 -17.614 1.00 92.06 183 SER A CA 1
ATOM 1511 C C . SER A 1 183 ? -0.896 12.435 -16.661 1.00 92.06 183 SER A C 1
ATOM 1513 O O . SER A 1 183 ? -1.221 11.255 -16.699 1.00 92.06 183 SER A O 1
ATOM 1515 N N . LEU A 1 184 ? -0.056 12.936 -15.756 1.00 90.50 184 LEU A N 1
ATOM 1516 C CA . LEU A 1 184 ? 0.477 12.178 -14.618 1.00 90.50 184 LEU A CA 1
ATOM 1517 C C . LEU A 1 184 ? -0.509 12.116 -13.439 1.00 90.50 184 LEU A C 1
ATOM 1519 O O . LEU A 1 184 ? -0.238 11.476 -12.427 1.00 90.50 184 LEU A O 1
ATOM 1523 N N . ARG A 1 185 ? -1.616 12.865 -13.509 1.00 89.88 185 ARG A N 1
ATOM 1524 C CA . ARG A 1 185 ? -2.534 13.039 -12.382 1.00 89.88 185 ARG A CA 1
ATOM 1525 C C . ARG A 1 185 ? -3.546 11.903 -12.351 1.00 89.88 185 ARG A C 1
ATOM 1527 O O . ARG A 1 185 ? -4.356 11.789 -13.266 1.00 89.88 185 ARG A O 1
ATOM 1534 N N . ASP A 1 186 ? -3.554 11.158 -11.251 1.00 91.25 186 ASP A N 1
ATOM 1535 C CA . ASP A 1 186 ? -4.604 10.196 -10.923 1.00 91.25 186 ASP A CA 1
ATOM 1536 C C . ASP A 1 186 ? -5.238 10.558 -9.580 1.00 91.25 186 ASP A C 1
ATOM 1538 O O . ASP A 1 186 ? -4.563 10.630 -8.551 1.00 91.25 186 ASP A O 1
ATOM 1542 N N . MET A 1 187 ? -6.552 10.782 -9.584 1.00 91.19 187 MET A N 1
ATOM 1543 C CA . MET A 1 187 ? -7.329 11.117 -8.391 1.00 91.19 187 MET A CA 1
ATOM 1544 C C . MET A 1 187 ? -7.272 10.028 -7.315 1.00 91.19 187 MET A C 1
ATOM 1546 O O . MET A 1 187 ? -7.392 10.355 -6.139 1.00 91.19 187 MET A O 1
ATOM 1550 N N . ARG A 1 188 ? -7.053 8.762 -7.684 1.00 93.25 188 ARG A N 1
ATOM 1551 C CA . ARG A 1 188 ? -6.980 7.630 -6.746 1.00 93.25 188 ARG A CA 1
ATOM 1552 C C . ARG A 1 188 ? -5.704 7.640 -5.906 1.00 93.25 188 ARG A C 1
ATOM 1554 O O . ARG A 1 188 ? -5.697 7.124 -4.796 1.00 93.25 188 ARG A O 1
ATOM 1561 N N . SER A 1 189 ? -4.641 8.274 -6.402 1.00 94.00 189 SER A N 1
ATOM 1562 C CA . SER A 1 189 ? -3.339 8.347 -5.721 1.00 94.00 189 SER A CA 1
ATOM 1563 C C . SER A 1 189 ? -3.347 9.177 -4.429 1.00 94.00 189 SER A C 1
ATOM 1565 O O . SER A 1 189 ? -2.410 9.088 -3.629 1.00 94.00 189 SER A O 1
ATOM 1567 N N . ARG A 1 190 ? -4.393 9.991 -4.214 1.00 95.06 190 ARG A N 1
ATOM 1568 C CA . ARG A 1 190 ? -4.539 10.831 -3.015 1.00 95.06 190 ARG A CA 1
ATOM 1569 C C . ARG A 1 190 ? -5.014 10.057 -1.789 1.00 95.06 190 ARG A C 1
ATOM 1571 O O . ARG A 1 190 ? -4.867 10.578 -0.687 1.00 95.06 190 ARG A O 1
ATOM 1578 N N . VAL A 1 191 ? -5.619 8.886 -1.991 1.00 96.62 191 VAL A N 1
ATOM 1579 C CA . VAL A 1 191 ? -6.231 8.090 -0.924 1.00 96.62 191 VAL A CA 1
ATOM 1580 C C . VAL A 1 191 ? -5.139 7.524 -0.028 1.00 96.62 191 VAL A C 1
ATOM 1582 O O . VAL A 1 191 ? -4.153 6.971 -0.519 1.00 96.62 191 VAL A O 1
ATOM 1585 N N . ILE A 1 192 ? -5.327 7.663 1.281 1.00 97.69 192 ILE A N 1
ATOM 1586 C CA . ILE A 1 192 ? -4.464 7.059 2.291 1.00 97.69 192 ILE A CA 1
ATOM 1587 C C . ILE A 1 192 ? -5.287 6.142 3.170 1.00 97.69 192 ILE A C 1
ATOM 1589 O O . ILE A 1 192 ? -6.408 6.463 3.563 1.00 97.69 192 ILE A O 1
ATOM 1593 N N . ILE A 1 193 ? -4.687 5.001 3.485 1.00 97.31 193 ILE A N 1
ATOM 1594 C CA . ILE A 1 193 ? -5.236 4.026 4.409 1.00 97.31 193 ILE A CA 1
ATOM 1595 C C . ILE A 1 193 ? -4.244 3.900 5.561 1.00 97.31 193 ILE A C 1
ATOM 1597 O O . ILE A 1 193 ? -3.116 3.443 5.370 1.00 97.31 193 ILE A O 1
ATOM 1601 N N . VAL A 1 194 ? -4.657 4.333 6.748 1.00 96.69 194 VAL A N 1
ATOM 1602 C CA . VAL A 1 194 ? -3.907 4.155 7.993 1.00 96.69 194 VAL A CA 1
ATOM 1603 C C . VAL A 1 194 ? -4.510 2.983 8.750 1.00 96.69 194 VAL A C 1
ATOM 1605 O O . VAL A 1 194 ? -5.715 2.952 8.994 1.00 96.69 194 VAL A O 1
ATOM 1608 N N . GLN A 1 195 ? -3.669 2.021 9.106 1.00 95.94 195 GLN A N 1
ATOM 1609 C CA . GLN A 1 195 ? -4.047 0.801 9.803 1.00 95.94 195 GLN A CA 1
ATOM 1610 C C . GLN A 1 195 ? -3.236 0.644 11.078 1.00 95.94 195 GLN A C 1
ATOM 1612 O O . GLN A 1 195 ? -2.017 0.825 11.069 1.00 95.94 195 GLN A O 1
ATOM 1617 N N . LEU A 1 196 ? -3.910 0.298 12.168 1.00 94.19 196 LEU A N 1
ATOM 1618 C CA . LEU A 1 196 ? -3.282 0.151 13.473 1.00 94.19 196 LEU A CA 1
ATOM 1619 C C . LEU A 1 196 ? -4.064 -0.848 14.336 1.00 94.19 196 LEU A C 1
ATOM 1621 O O . LEU A 1 196 ? -5.291 -0.876 14.284 1.00 94.19 196 LEU A O 1
ATOM 1625 N N . LYS A 1 197 ? -3.356 -1.659 15.129 1.00 93.00 197 LYS A N 1
ATOM 1626 C CA . LYS A 1 197 ? -3.975 -2.556 16.116 1.00 93.00 197 LYS A CA 1
ATOM 1627 C C . LYS A 1 197 ? -4.345 -1.802 17.385 1.00 93.00 197 LYS A C 1
ATOM 1629 O O . LYS A 1 197 ? -3.486 -1.094 17.908 1.00 93.00 197 LYS A O 1
ATOM 1634 N N . LEU A 1 198 ? -5.557 -1.980 17.915 1.00 91.00 198 LEU A N 1
ATOM 1635 C CA . LEU A 1 198 ? -5.940 -1.296 19.160 1.00 91.00 198 LEU A CA 1
ATOM 1636 C C . LEU A 1 198 ? -5.108 -1.768 20.354 1.00 91.00 198 LEU A C 1
ATOM 1638 O O . LEU A 1 198 ? -4.708 -0.944 21.166 1.00 91.00 198 LEU A O 1
ATOM 1642 N N . SER A 1 199 ? -4.746 -3.052 20.393 1.00 89.62 199 SER A N 1
ATOM 1643 C CA . SER A 1 199 ? -3.814 -3.635 21.373 1.00 89.62 199 SER A CA 1
ATOM 1644 C C . SER A 1 199 ? -2.426 -2.983 21.420 1.00 89.62 199 SER A C 1
ATOM 1646 O O . SER A 1 199 ? -1.703 -3.151 22.400 1.00 89.62 199 SER A O 1
ATOM 1648 N N . ALA A 1 200 ? -2.027 -2.247 20.379 1.00 90.94 200 ALA A N 1
ATOM 1649 C CA . ALA A 1 200 ? -0.774 -1.498 20.377 1.00 90.94 200 ALA A CA 1
ATOM 1650 C C . ALA A 1 200 ? -0.899 -0.100 21.009 1.00 90.94 200 ALA A C 1
ATOM 1652 O O . ALA A 1 200 ? 0.120 0.551 21.238 1.00 90.94 200 ALA A O 1
ATOM 1653 N N . LEU A 1 201 ? -2.121 0.379 21.261 1.00 90.38 201 LEU A N 1
ATOM 1654 C CA . LEU A 1 201 ? -2.367 1.629 21.974 1.00 90.38 201 LEU A CA 1
ATOM 1655 C C . LEU A 1 201 ? -2.485 1.354 23.470 1.00 90.38 201 LEU A C 1
ATOM 1657 O O . LEU A 1 201 ? -3.039 0.345 23.897 1.00 90.38 201 LEU A O 1
ATOM 1661 N N . TYR A 1 202 ? -2.009 2.300 24.270 1.00 90.00 202 TYR A N 1
ATOM 1662 C CA . TYR A 1 202 ? -2.227 2.295 25.710 1.00 90.00 202 TYR A CA 1
ATOM 1663 C C . TYR A 1 202 ? -3.616 2.864 25.996 1.00 90.00 202 TYR A C 1
ATOM 1665 O O . TYR A 1 202 ? -3.744 4.061 26.219 1.00 90.00 202 TYR A O 1
ATOM 1673 N N . LEU A 1 203 ? -4.653 2.032 25.917 1.00 90.19 203 LEU A N 1
ATOM 1674 C CA . LEU A 1 203 ? -6.040 2.414 26.194 1.00 90.19 203 LEU A CA 1
ATOM 1675 C C . LEU A 1 203 ? -6.542 1.688 27.444 1.00 90.19 203 LEU A C 1
ATOM 1677 O O . LEU A 1 203 ? -6.212 0.523 27.652 1.00 90.19 203 LEU A O 1
ATOM 1681 N N . ASP A 1 204 ? -7.336 2.388 28.252 1.00 90.69 204 ASP A N 1
ATOM 1682 C CA . ASP A 1 204 ? -8.111 1.799 29.350 1.00 90.69 204 ASP A CA 1
ATOM 1683 C C . ASP A 1 204 ? -9.360 1.079 28.808 1.00 90.69 204 ASP A C 1
ATOM 1685 O O . ASP A 1 204 ? -9.791 1.368 27.691 1.00 90.69 204 ASP A O 1
ATOM 1689 N N . ASP A 1 205 ? -9.984 0.193 29.584 1.00 87.00 205 ASP A N 1
ATOM 1690 C CA . ASP A 1 205 ? -11.161 -0.579 29.149 1.00 87.00 205 ASP A CA 1
ATOM 1691 C C . ASP A 1 205 ? -12.320 0.341 28.726 1.00 87.00 205 ASP A C 1
ATOM 1693 O O . ASP A 1 205 ? -12.965 0.127 27.693 1.00 87.00 205 ASP A O 1
ATOM 1697 N N . HIS A 1 206 ? -12.527 1.435 29.470 1.00 88.25 206 HIS A N 1
ATOM 1698 C CA . HIS A 1 206 ? -13.469 2.500 29.106 1.00 88.25 206 HIS A CA 1
ATOM 1699 C C . HIS A 1 206 ? -13.108 3.148 27.764 1.00 88.25 206 HIS A C 1
ATOM 1701 O O . HIS A 1 206 ? -13.975 3.303 26.897 1.00 88.25 206 HIS A O 1
ATOM 1707 N N . ALA A 1 207 ? -11.831 3.483 27.574 1.00 90.31 207 ALA A N 1
ATOM 1708 C CA . ALA A 1 207 ? -11.351 4.153 26.375 1.00 90.31 207 ALA A CA 1
ATOM 1709 C C . ALA A 1 207 ? -11.434 3.236 25.147 1.00 90.31 207 ALA A C 1
ATOM 1711 O O . ALA A 1 207 ? -11.826 3.692 24.075 1.00 90.31 207 ALA A O 1
ATOM 1712 N N . VAL A 1 208 ? -11.146 1.939 25.288 1.00 90.25 208 VAL A N 1
ATOM 1713 C CA . VAL A 1 208 ? -11.310 0.946 24.215 1.00 90.25 208 VAL A CA 1
ATOM 1714 C C . VAL A 1 208 ? -12.774 0.860 23.781 1.00 90.25 208 VAL A C 1
ATOM 1716 O O . VAL A 1 208 ? -13.068 0.960 22.588 1.00 90.25 208 VAL A O 1
ATOM 1719 N N . ASP A 1 209 ? -13.698 0.716 24.731 1.00 87.50 209 ASP A N 1
ATOM 1720 C CA . ASP A 1 209 ? -15.137 0.621 24.461 1.00 87.50 209 ASP A CA 1
ATOM 1721 C C . ASP A 1 209 ? -15.670 1.909 23.806 1.00 87.50 209 ASP A C 1
ATOM 1723 O O . ASP A 1 209 ? -16.354 1.874 22.776 1.00 87.50 209 ASP A O 1
ATOM 1727 N N . LYS A 1 210 ? -15.283 3.076 24.335 1.00 90.75 210 LYS A N 1
ATOM 1728 C CA . LYS A 1 210 ? -15.641 4.377 23.758 1.00 90.75 210 LYS A CA 1
ATOM 1729 C C . LYS A 1 210 ? -15.060 4.557 22.355 1.00 90.75 210 LYS A C 1
ATOM 1731 O O . LYS A 1 210 ? -15.777 4.989 21.454 1.00 90.75 210 LYS A O 1
ATOM 1736 N N . LEU A 1 211 ? -13.797 4.193 22.140 1.00 92.69 211 LEU A N 1
ATOM 1737 C CA . LEU A 1 211 ? -13.132 4.302 20.844 1.00 92.69 211 LEU A CA 1
ATOM 1738 C C . LEU A 1 211 ? -13.832 3.452 19.781 1.00 92.69 211 LEU A C 1
ATOM 1740 O O . LEU A 1 211 ? -14.118 3.954 18.697 1.00 92.69 211 LEU A O 1
ATOM 1744 N N . ILE A 1 212 ? -14.146 2.191 20.089 1.00 91.38 212 ILE A N 1
ATOM 1745 C CA . ILE A 1 212 ? -14.834 1.289 19.155 1.00 91.38 212 ILE A CA 1
ATOM 1746 C C . ILE A 1 212 ? -16.198 1.868 18.759 1.00 91.38 212 ILE A C 1
ATOM 1748 O O . ILE A 1 212 ? -16.540 1.871 17.576 1.00 91.38 212 ILE A O 1
ATOM 1752 N N . ARG A 1 213 ? -16.940 2.449 19.712 1.00 87.88 213 ARG A N 1
ATOM 1753 C CA . ARG A 1 213 ? -18.219 3.124 19.429 1.00 87.88 213 ARG A CA 1
ATOM 1754 C C . ARG A 1 213 ? -18.066 4.366 18.551 1.00 87.88 213 ARG A C 1
ATOM 1756 O O . ARG A 1 213 ? -18.879 4.569 17.655 1.00 87.88 213 ARG A O 1
ATOM 1763 N N . LEU A 1 214 ? -17.041 5.190 18.785 1.00 91.81 214 LEU A N 1
ATOM 1764 C CA . LEU A 1 214 ? -16.774 6.387 17.973 1.00 91.81 214 LEU A CA 1
ATOM 1765 C C . LEU A 1 214 ? -16.378 6.031 16.534 1.00 91.81 214 LEU A C 1
ATOM 1767 O O . LEU A 1 214 ? -16.699 6.751 15.590 1.00 91.81 214 LEU A O 1
ATOM 1771 N N . VAL A 1 215 ? -15.644 4.934 16.379 1.00 92.69 215 VAL A N 1
ATOM 1772 C CA . VAL A 1 215 ? -15.077 4.482 15.109 1.00 92.69 215 VAL A CA 1
ATOM 1773 C C . VAL A 1 215 ? -16.103 3.726 14.255 1.00 92.69 215 VAL A C 1
ATOM 1775 O O . VAL A 1 215 ? -16.064 3.843 13.025 1.00 92.69 215 VAL A O 1
ATOM 1778 N N . GLY A 1 216 ? -17.007 2.966 14.881 1.00 89.88 216 GLY A N 1
ATOM 1779 C CA . GLY A 1 216 ? -18.036 2.174 14.205 1.00 89.88 216 GLY A CA 1
ATOM 1780 C C . GLY A 1 216 ? -17.439 1.158 13.225 1.00 89.88 216 GLY A C 1
ATOM 1781 O O . GLY A 1 216 ? -16.508 0.426 13.560 1.00 89.88 216 GLY A O 1
ATOM 1782 N N . ASP A 1 217 ? -17.921 1.172 11.981 1.00 91.88 217 ASP A N 1
ATOM 1783 C CA . ASP A 1 217 ? -17.585 0.206 10.915 1.00 91.88 217 ASP A CA 1
ATOM 1784 C C . ASP A 1 217 ? -16.099 0.162 10.511 1.00 91.88 217 ASP A C 1
ATOM 1786 O O . ASP A 1 217 ? -15.667 -0.702 9.749 1.00 91.88 217 ASP A O 1
ATOM 1790 N N . ARG A 1 218 ? -15.293 1.118 10.977 1.00 94.56 218 ARG A N 1
ATOM 1791 C CA . ARG A 1 218 ? -13.860 1.205 10.657 1.00 94.56 218 ARG A CA 1
ATOM 1792 C C . ARG A 1 218 ? -12.990 0.286 11.521 1.00 94.56 218 ARG A C 1
ATOM 1794 O O . ARG A 1 218 ? -11.802 0.137 11.222 1.00 94.56 218 ARG A O 1
ATOM 1801 N N . TYR A 1 219 ? -13.541 -0.296 12.586 1.00 95.00 219 TYR A N 1
ATOM 1802 C CA . TYR A 1 219 ? -12.861 -1.282 13.425 1.00 95.00 219 TYR A CA 1
ATOM 1803 C C . TYR A 1 219 ? -13.310 -2.693 13.055 1.00 95.00 219 TYR A 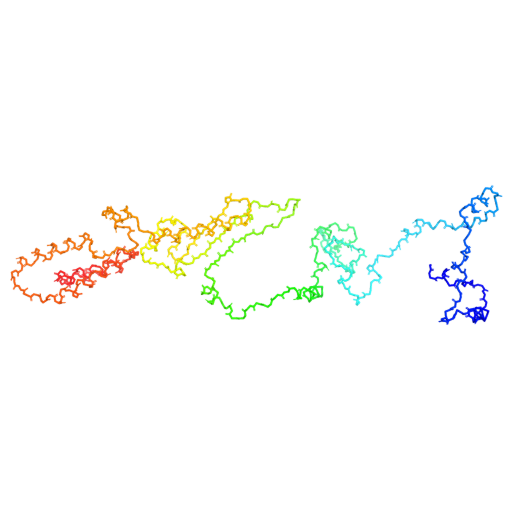C 1
ATOM 1805 O O . TYR A 1 219 ? -14.503 -2.981 13.009 1.00 95.00 219 TYR A O 1
ATOM 1813 N N . ASN A 1 220 ? -12.349 -3.588 12.830 1.00 92.56 220 ASN A N 1
ATOM 1814 C CA . ASN A 1 220 ? -12.634 -5.007 12.663 1.00 92.56 220 ASN A CA 1
ATOM 1815 C C . ASN A 1 220 ? -12.344 -5.766 13.976 1.00 92.56 220 ASN A C 1
ATOM 1817 O O . ASN A 1 220 ? -11.171 -5.848 14.359 1.00 92.56 220 ASN A O 1
ATOM 1821 N N . PRO A 1 221 ? -13.362 -6.364 14.629 1.00 87.31 221 PRO A N 1
ATOM 1822 C CA . PRO A 1 221 ? -13.189 -7.085 15.888 1.00 87.31 221 PRO A CA 1
ATOM 1823 C C . PRO A 1 221 ? -12.435 -8.413 15.747 1.00 87.31 221 PRO A C 1
ATOM 1825 O O . PRO A 1 221 ? -11.859 -8.866 16.729 1.00 87.31 221 PRO A O 1
ATOM 1828 N N . GLU A 1 222 ? -12.411 -9.033 14.562 1.00 89.25 222 GLU A N 1
ATOM 1829 C CA . GLU A 1 222 ? -11.742 -10.327 14.348 1.00 89.25 222 GLU A CA 1
ATOM 1830 C C . GLU A 1 222 ? -10.215 -10.187 14.343 1.00 89.25 222 GLU A C 1
ATOM 1832 O O . GLU A 1 222 ? -9.505 -11.021 14.897 1.00 89.25 222 GLU A O 1
ATOM 1837 N N . ASN A 1 223 ? -9.713 -9.103 13.743 1.00 88.62 223 ASN A N 1
ATOM 1838 C CA . ASN A 1 223 ? -8.277 -8.855 13.575 1.00 88.62 223 ASN A CA 1
ATOM 1839 C C . ASN A 1 223 ? -7.723 -7.784 14.528 1.00 88.62 223 ASN A C 1
ATOM 1841 O O . ASN A 1 223 ? -6.524 -7.503 14.489 1.00 88.62 223 ASN A O 1
ATOM 1845 N N . ASP A 1 224 ? -8.585 -7.166 15.341 1.00 91.12 224 ASP A N 1
ATOM 1846 C CA . ASP A 1 224 ? -8.270 -6.024 16.208 1.00 91.12 224 ASP A CA 1
ATOM 1847 C C . ASP A 1 224 ? -7.686 -4.812 15.449 1.00 91.12 224 ASP A C 1
ATOM 1849 O O . ASP A 1 224 ? -6.864 -4.058 15.966 1.00 91.12 224 ASP A O 1
ATOM 1853 N N . MET A 1 225 ? -8.093 -4.623 14.188 1.00 93.31 225 MET A N 1
ATOM 1854 C CA . MET A 1 225 ? -7.523 -3.610 13.291 1.00 93.31 225 MET A CA 1
ATOM 1855 C C . MET A 1 225 ? -8.460 -2.412 13.128 1.00 93.31 225 MET A C 1
ATOM 1857 O O . MET A 1 225 ? -9.567 -2.539 12.602 1.00 93.31 225 MET A O 1
ATOM 1861 N N . LEU A 1 226 ? -7.973 -1.227 13.491 1.00 95.25 226 LEU A N 1
ATOM 1862 C CA . LEU A 1 226 ? -8.563 0.064 13.155 1.00 95.25 226 LEU A CA 1
ATOM 1863 C C . LEU A 1 226 ? -8.083 0.502 11.767 1.00 95.25 226 LEU A C 1
ATOM 1865 O O . LEU A 1 226 ? -6.878 0.614 11.542 1.00 95.25 226 LEU A O 1
ATOM 1869 N N . THR A 1 227 ? -9.013 0.786 10.851 1.00 96.56 227 THR A N 1
ATOM 1870 C CA . THR A 1 227 ? -8.703 1.252 9.490 1.00 96.56 227 THR A CA 1
ATOM 1871 C C . THR A 1 227 ? -9.296 2.635 9.228 1.00 96.56 227 THR A C 1
ATOM 1873 O O . THR A 1 227 ? -10.504 2.806 9.068 1.00 96.56 227 THR A O 1
ATOM 1876 N N . ILE A 1 228 ? -8.440 3.649 9.119 1.00 96.44 228 ILE A N 1
ATOM 1877 C CA . ILE A 1 228 ? -8.830 5.017 8.772 1.00 96.44 228 ILE A CA 1
ATOM 1878 C C . ILE A 1 228 ? -8.495 5.263 7.301 1.00 96.44 228 ILE A C 1
ATOM 1880 O O . ILE A 1 228 ? -7.330 5.356 6.922 1.00 96.44 228 ILE A O 1
ATOM 1884 N N . VAL A 1 229 ? -9.532 5.392 6.474 1.00 96.88 229 VAL A N 1
ATOM 1885 C CA . VAL A 1 229 ? -9.411 5.798 5.067 1.00 96.88 229 VAL A CA 1
ATOM 1886 C C . VAL A 1 229 ? -9.698 7.293 4.939 1.00 96.88 229 VAL A C 1
ATOM 1888 O O . VAL A 1 229 ? -10.742 7.761 5.409 1.00 96.88 229 VAL A O 1
ATOM 1891 N N . THR A 1 230 ? -8.787 8.030 4.298 1.00 96.50 230 THR A N 1
ATOM 1892 C CA . THR A 1 230 ? -8.920 9.465 4.008 1.00 96.50 230 THR A CA 1
ATOM 1893 C C . THR A 1 230 ? -8.712 9.761 2.521 1.00 96.50 230 THR A C 1
ATOM 1895 O O . THR A 1 230 ? -7.713 9.376 1.913 1.00 96.50 230 THR A O 1
ATOM 1898 N N . ASP A 1 231 ? -9.667 10.473 1.922 1.00 95.88 231 ASP A N 1
ATOM 1899 C CA . ASP A 1 231 ? -9.688 10.810 0.491 1.00 95.88 231 ASP A CA 1
ATOM 1900 C C . ASP A 1 231 ? -10.189 12.238 0.188 1.00 95.88 231 ASP A C 1
ATOM 1902 O O . ASP A 1 231 ? -10.298 12.622 -0.983 1.00 95.88 231 ASP A O 1
ATOM 1906 N N . ARG A 1 232 ? -10.477 13.018 1.241 1.00 93.75 232 ARG A N 1
ATOM 1907 C CA . ARG A 1 232 ? -11.146 14.327 1.176 1.00 93.75 232 ARG A CA 1
ATOM 1908 C C . ARG A 1 232 ? -10.268 15.423 0.580 1.00 93.75 232 ARG A C 1
ATOM 1910 O O . ARG A 1 232 ? -10.752 16.261 -0.175 1.00 93.75 232 ARG A O 1
ATOM 1917 N N . CYS A 1 233 ? -8.989 15.453 0.940 1.00 94.00 233 CYS A N 1
ATOM 1918 C CA . CYS A 1 233 ? -8.066 16.494 0.511 1.00 94.00 233 CYS A CA 1
ATOM 1919 C C . CYS A 1 233 ? -7.458 16.173 -0.856 1.00 94.00 233 CYS A C 1
ATOM 1921 O O . CYS A 1 233 ? -7.348 15.016 -1.265 1.00 94.00 233 CYS A O 1
ATOM 1923 N N . PHE A 1 234 ? -7.017 17.219 -1.555 1.00 92.81 234 PHE A N 1
ATOM 1924 C CA . PHE A 1 234 ? -6.455 17.087 -2.897 1.00 92.81 234 PHE A CA 1
ATOM 1925 C C . PHE A 1 234 ? -5.091 16.388 -2.894 1.00 92.81 234 PHE A C 1
ATOM 1927 O O . PHE A 1 234 ? -4.815 15.565 -3.765 1.00 92.81 234 PHE A O 1
ATOM 1934 N N . THR A 1 235 ? -4.232 16.710 -1.923 1.00 93.62 235 THR A N 1
ATOM 1935 C CA . THR A 1 235 ? -2.884 16.134 -1.843 1.00 93.62 235 THR A CA 1
ATOM 1936 C C . THR A 1 235 ? -2.825 14.957 -0.877 1.00 93.62 235 THR A C 1
ATOM 1938 O O . THR A 1 235 ? -3.465 14.961 0.175 1.00 93.62 235 THR A O 1
ATOM 1941 N N . ARG A 1 236 ? -1.973 13.975 -1.201 1.00 95.25 236 ARG A N 1
ATOM 1942 C CA . ARG A 1 236 ? -1.665 12.839 -0.320 1.00 95.25 236 ARG A CA 1
ATOM 1943 C C . ARG A 1 236 ? -1.200 13.313 1.058 1.00 95.25 236 ARG A C 1
ATOM 1945 O O . ARG A 1 236 ? -1.705 12.842 2.066 1.00 95.25 236 ARG A O 1
ATOM 1952 N N . LYS A 1 237 ? -0.294 14.295 1.106 1.00 96.12 237 LYS A N 1
ATOM 1953 C CA . LYS A 1 237 ? 0.223 14.850 2.365 1.00 96.12 237 LYS A CA 1
ATOM 1954 C C . LYS A 1 237 ? -0.899 15.358 3.279 1.00 96.12 237 LYS A C 1
ATOM 1956 O O . LYS A 1 237 ? -0.936 14.994 4.442 1.00 96.12 237 LYS A O 1
ATOM 1961 N N . GLN A 1 238 ? -1.858 16.110 2.743 1.00 96.88 238 GLN A N 1
ATOM 1962 C CA . GLN A 1 238 ? -2.995 16.590 3.535 1.00 96.88 238 GLN A CA 1
ATOM 1963 C C . GLN A 1 238 ? -3.877 15.445 4.046 1.00 96.88 238 GLN A C 1
ATOM 1965 O O . GLN A 1 238 ? -4.298 15.475 5.195 1.00 96.88 238 GLN A O 1
ATOM 1970 N N . ASN A 1 239 ? -4.139 14.422 3.223 1.00 97.31 239 ASN A N 1
ATOM 1971 C CA . ASN A 1 239 ? -4.897 13.247 3.671 1.00 97.31 239 ASN A CA 1
ATOM 1972 C C . ASN A 1 239 ? -4.154 12.460 4.759 1.00 97.31 239 ASN A C 1
ATOM 1974 O O . ASN A 1 239 ? -4.805 11.881 5.629 1.00 97.31 239 ASN A O 1
ATOM 1978 N N . TYR A 1 240 ? -2.818 12.468 4.736 1.00 97.44 240 TYR A N 1
ATOM 1979 C CA . TYR A 1 240 ? -1.979 11.842 5.759 1.00 97.44 240 TYR A CA 1
ATOM 1980 C C . TYR A 1 240 ? -2.084 12.607 7.072 1.00 97.44 240 TYR A C 1
ATOM 1982 O O . TYR A 1 240 ? -2.430 12.027 8.098 1.00 97.44 240 TYR A O 1
ATOM 1990 N N . ASP A 1 241 ? -1.862 13.920 7.012 1.00 97.69 241 ASP A N 1
ATOM 1991 C CA . ASP A 1 241 ? -1.941 14.809 8.168 1.00 97.69 241 ASP A CA 1
ATOM 1992 C C . ASP A 1 241 ? -3.348 14.755 8.788 1.00 97.69 241 ASP A C 1
ATOM 1994 O O . ASP A 1 241 ? -3.498 14.689 10.006 1.00 97.69 241 ASP A O 1
ATOM 1998 N N . TYR A 1 242 ? -4.387 14.682 7.950 1.00 97.69 242 TYR A N 1
ATOM 1999 C CA . TYR A 1 242 ? -5.766 14.518 8.397 1.00 97.69 242 TYR A CA 1
ATOM 2000 C C . TYR A 1 242 ? -6.028 13.150 9.040 1.00 97.69 242 TYR A C 1
ATOM 2002 O O . TYR A 1 242 ? -6.698 13.084 10.067 1.00 97.69 242 TYR A O 1
ATOM 2010 N N . ALA A 1 243 ? -5.487 12.059 8.488 1.00 97.00 243 ALA A N 1
ATOM 2011 C CA . ALA A 1 243 ? -5.615 10.734 9.097 1.00 97.00 243 ALA A CA 1
ATOM 2012 C C . ALA A 1 243 ? -4.937 10.677 10.475 1.00 97.00 243 ALA A C 1
ATOM 2014 O O . ALA A 1 243 ? -5.509 10.128 11.414 1.00 97.00 243 ALA A O 1
ATOM 2015 N N . MET A 1 244 ? -3.761 11.299 10.615 1.00 96.88 244 MET A N 1
ATOM 2016 C CA . MET A 1 244 ? -3.067 11.414 11.902 1.00 96.88 244 MET A CA 1
ATOM 2017 C C . MET A 1 244 ? -3.837 12.283 12.890 1.00 96.88 244 MET A C 1
ATOM 2019 O O . MET A 1 244 ? -3.989 11.901 14.047 1.00 96.88 244 MET A O 1
ATOM 2023 N N . TYR A 1 245 ? -4.380 13.414 12.436 1.00 97.69 245 TYR A N 1
ATOM 2024 C CA . TYR A 1 245 ? -5.247 14.254 13.256 1.00 97.69 245 TYR A CA 1
ATOM 2025 C C . TYR A 1 245 ? -6.460 13.476 13.779 1.00 97.69 245 TYR A C 1
ATOM 2027 O O . TYR A 1 245 ? -6.743 13.533 14.972 1.00 97.69 245 TYR A O 1
ATOM 2035 N N . LEU A 1 246 ? -7.144 12.713 12.917 1.00 96.56 246 LEU A N 1
ATOM 2036 C CA . LEU A 1 246 ? -8.280 11.884 13.324 1.00 96.56 246 LEU A CA 1
ATOM 2037 C C . LEU A 1 246 ? -7.874 10.830 14.353 1.00 96.56 246 LEU A C 1
ATOM 2039 O O . LEU A 1 246 ? -8.584 10.651 15.335 1.00 96.56 246 LEU A O 1
ATOM 2043 N N . LEU A 1 247 ? -6.735 10.163 14.157 1.00 95.38 247 LEU A N 1
ATOM 2044 C CA . LEU A 1 247 ? -6.234 9.171 15.105 1.00 95.38 247 LEU A CA 1
ATOM 2045 C C . LEU A 1 247 ? -5.948 9.796 16.481 1.00 95.38 247 LEU A C 1
ATOM 2047 O O . LEU A 1 247 ? -6.359 9.246 17.498 1.00 95.38 247 LEU A O 1
ATOM 2051 N N . ILE A 1 248 ? -5.298 10.963 16.511 1.00 96.12 248 ILE A N 1
ATOM 2052 C CA . ILE A 1 248 ? -4.996 11.697 17.750 1.00 96.12 248 ILE A CA 1
ATOM 2053 C C . ILE A 1 248 ? -6.282 12.182 18.429 1.00 96.12 248 ILE A C 1
ATOM 2055 O O . ILE A 1 248 ? -6.424 12.055 19.643 1.00 96.12 248 ILE A O 1
ATOM 2059 N N . ALA A 1 249 ? -7.226 12.727 17.658 1.00 96.94 249 ALA A N 1
ATOM 2060 C CA . ALA A 1 249 ? -8.509 13.183 18.178 1.00 96.94 249 ALA A CA 1
ATOM 2061 C C . ALA A 1 249 ? -9.297 12.019 18.790 1.00 96.94 249 ALA A C 1
ATOM 2063 O O . ALA A 1 249 ? -9.745 12.124 19.925 1.00 96.94 249 ALA A O 1
ATOM 2064 N N . LEU A 1 250 ? -9.395 10.889 18.085 1.00 95.75 250 LEU A N 1
ATOM 2065 C CA . LEU A 1 250 ? -10.057 9.682 18.578 1.00 95.75 250 LEU A CA 1
ATOM 2066 C C . LEU A 1 250 ? -9.414 9.156 19.864 1.00 95.75 250 LEU A C 1
ATOM 2068 O O . LEU A 1 250 ? -10.127 8.836 20.811 1.00 95.75 250 LEU A O 1
ATOM 2072 N N . TYR A 1 251 ? -8.081 9.116 19.918 1.00 95.25 251 TYR A N 1
ATOM 2073 C CA . TYR A 1 251 ? -7.354 8.705 21.115 1.00 95.25 251 TYR A CA 1
ATOM 2074 C C . TYR A 1 251 ? -7.677 9.625 22.300 1.00 95.25 251 TYR A C 1
ATOM 2076 O O . TYR A 1 251 ? -8.127 9.155 23.338 1.00 95.25 251 TYR A O 1
ATOM 2084 N N . ASN A 1 252 ? -7.551 10.942 22.140 1.00 95.81 252 ASN A N 1
ATOM 2085 C CA . ASN A 1 252 ? -7.797 11.884 23.235 1.00 95.81 252 ASN A CA 1
ATOM 2086 C C . ASN A 1 252 ? -9.268 11.918 23.680 1.00 95.81 252 ASN A C 1
ATOM 2088 O O . ASN A 1 252 ? -9.541 12.006 24.874 1.00 95.81 252 ASN A O 1
ATOM 2092 N N . GLU A 1 253 ? -10.215 11.842 22.744 1.00 94.94 253 GLU A N 1
ATOM 2093 C CA . GLU A 1 253 ? -11.648 11.805 23.060 1.00 94.94 253 GLU A CA 1
ATOM 2094 C C . GLU A 1 253 ? -12.059 10.496 23.739 1.00 94.94 253 GLU A C 1
ATOM 2096 O O . GLU A 1 253 ? -12.982 10.498 24.553 1.00 94.94 253 GLU A O 1
ATOM 2101 N N . SER A 1 254 ? -11.363 9.389 23.463 1.00 93.50 254 SER A N 1
ATOM 2102 C CA . SER A 1 254 ? -11.644 8.110 24.119 1.00 93.50 254 SER A CA 1
ATOM 2103 C C . SER A 1 254 ? -11.361 8.125 25.626 1.00 93.50 254 SER A C 1
ATOM 2105 O O . SER A 1 254 ? -12.080 7.472 26.370 1.00 93.50 254 SER A O 1
ATOM 2107 N N . PHE A 1 255 ? -10.397 8.928 26.092 1.00 93.00 255 PHE A N 1
ATOM 2108 C CA . PHE A 1 255 ? -10.076 9.065 27.521 1.00 93.00 255 PHE A CA 1
ATOM 2109 C C . PHE A 1 255 ? -11.010 9.990 28.298 1.00 93.00 255 PHE A C 1
ATOM 2111 O O . PHE A 1 255 ? -11.071 9.919 29.525 1.00 93.00 255 PHE A O 1
ATOM 2118 N N . LYS A 1 256 ? -11.699 10.908 27.620 1.00 92.94 256 LYS A N 1
ATOM 2119 C CA . LYS A 1 256 ? -12.596 11.845 28.298 1.00 92.94 256 LYS A CA 1
ATOM 2120 C C . LYS A 1 256 ? -13.844 11.107 28.755 1.00 92.94 256 LYS A C 1
ATOM 2122 O O . LYS A 1 256 ? -14.417 10.351 27.976 1.00 92.94 256 LYS A O 1
ATOM 2127 N N . VAL A 1 257 ? -14.287 11.365 29.978 1.00 89.69 257 VAL A N 1
ATOM 2128 C CA . VAL A 1 257 ? -15.573 10.888 30.493 1.00 89.69 257 VAL A CA 1
ATOM 2129 C C . VAL A 1 257 ? -16.491 12.093 30.597 1.00 89.69 257 VAL A C 1
ATOM 2131 O O . VAL A 1 257 ? -16.198 13.034 31.330 1.00 89.69 257 VAL A O 1
ATOM 2134 N N . GLU A 1 258 ? -17.582 12.070 29.846 1.00 89.19 258 GLU A N 1
ATOM 2135 C CA . GLU A 1 258 ? -18.558 13.157 29.824 1.00 89.19 258 GLU A CA 1
ATOM 2136 C C . GLU A 1 258 ? -19.762 12.848 30.728 1.00 89.19 258 GLU A C 1
ATOM 2138 O O . GLU A 1 258 ? -20.116 11.688 30.948 1.00 89.19 258 GLU A O 1
ATOM 2143 N N . ASP A 1 259 ? -20.469 13.879 31.198 1.00 89.44 259 ASP A N 1
ATOM 2144 C CA . ASP A 1 259 ? -21.615 13.726 32.114 1.00 89.44 259 ASP A CA 1
ATOM 2145 C C . ASP A 1 259 ? -22.728 12.823 31.557 1.00 89.44 259 ASP A C 1
ATOM 2147 O O . ASP A 1 259 ? -23.434 12.129 32.295 1.00 89.44 259 ASP A O 1
ATOM 2151 N N . TRP A 1 260 ? -22.910 12.829 30.235 1.00 83.50 260 TRP A N 1
ATOM 2152 C CA . TRP A 1 260 ? -23.906 12.000 29.558 1.00 83.50 260 TRP A CA 1
ATOM 2153 C C . TRP A 1 260 ? -23.514 10.517 29.518 1.00 83.50 260 TRP A C 1
ATOM 2155 O O . TRP A 1 260 ? -24.391 9.664 29.396 1.00 83.50 260 TRP A O 1
ATOM 2165 N N . GLU A 1 261 ? -22.231 10.184 29.684 1.00 81.06 261 GLU A N 1
ATOM 2166 C CA . GLU A 1 261 ? -21.778 8.797 29.809 1.00 81.06 261 GLU A CA 1
ATOM 2167 C C . GLU A 1 261 ? -22.093 8.207 31.182 1.00 81.06 261 GLU A C 1
ATOM 2169 O O . GLU A 1 261 ? -22.260 6.995 31.305 1.00 81.06 261 GLU A O 1
ATOM 2174 N N . VAL A 1 262 ? -22.198 9.047 32.213 1.00 79.00 262 VAL A N 1
ATOM 2175 C CA . VAL A 1 262 ? -22.596 8.623 33.563 1.00 79.00 262 VAL A CA 1
ATOM 2176 C C . VAL A 1 262 ? -24.106 8.413 33.630 1.00 79.00 262 VAL A C 1
ATOM 2178 O O . VAL A 1 262 ? -24.582 7.463 34.246 1.00 79.00 262 VAL A O 1
ATOM 2181 N N . LYS A 1 263 ? -24.868 9.251 32.919 1.00 71.44 263 LYS A N 1
ATOM 2182 C CA . LYS A 1 263 ? -26.335 9.173 32.811 1.00 71.44 263 LYS A CA 1
ATOM 2183 C C . LYS A 1 263 ? -26.830 8.029 31.914 1.00 71.44 263 LYS A C 1
ATOM 2185 O O . LYS A 1 263 ? -27.996 8.047 31.527 1.00 71.44 263 LYS A O 1
ATOM 2190 N N . LYS A 1 264 ? -25.966 7.064 31.562 1.00 61.47 264 LYS A N 1
ATOM 2191 C CA . LYS A 1 264 ? -26.286 5.939 30.668 1.00 61.47 264 LYS A CA 1
ATOM 2192 C C . LYS A 1 264 ? -27.587 5.252 31.120 1.00 61.47 264 LYS A C 1
ATOM 2194 O O . LYS A 1 264 ? -27.593 4.662 32.201 1.00 61.47 264 LYS A O 1
ATOM 2199 N N . PRO A 1 265 ? -28.671 5.305 30.321 1.00 54.09 265 PRO A N 1
ATOM 2200 C CA . PRO A 1 265 ? -29.871 4.525 30.594 1.00 54.09 265 PRO A CA 1
ATOM 2201 C C . PRO A 1 265 ? -29.541 3.028 30.577 1.00 54.09 265 PRO A C 1
ATOM 2203 O O . PRO A 1 265 ? -28.637 2.591 29.860 1.00 54.09 265 PRO A O 1
ATOM 2206 N N . GLU A 1 266 ? -30.272 2.248 31.373 1.00 49.56 266 GLU A N 1
ATOM 2207 C CA . GLU A 1 266 ? -30.044 0.808 31.578 1.00 49.56 266 GLU A CA 1
ATOM 2208 C C . GLU A 1 266 ? -30.000 0.010 30.261 1.00 49.56 266 GLU A C 1
ATOM 2210 O O . GLU A 1 266 ? -29.207 -0.922 30.144 1.00 49.56 266 GLU A O 1
ATOM 2215 N N . ASP A 1 267 ? -30.729 0.444 29.228 1.00 50.38 267 ASP A N 1
ATOM 2216 C CA . ASP A 1 267 ? -30.726 -0.184 27.899 1.00 50.38 267 ASP A CA 1
ATOM 2217 C C . ASP A 1 267 ? -29.377 -0.094 27.162 1.00 50.38 267 ASP A C 1
ATOM 2219 O O . ASP A 1 267 ? -29.082 -0.927 26.309 1.00 50.38 267 ASP A O 1
ATOM 2223 N N . ILE A 1 268 ? -28.507 0.867 27.497 1.00 50.06 268 ILE A N 1
ATOM 2224 C CA . ILE A 1 268 ? -27.171 0.988 26.882 1.00 50.06 268 ILE A CA 1
ATOM 2225 C C . ILE A 1 268 ? -26.144 0.080 27.581 1.00 50.06 268 ILE A C 1
ATOM 2227 O O . ILE A 1 268 ? -25.123 -0.262 26.982 1.00 50.06 268 ILE A O 1
ATOM 2231 N N . ARG A 1 269 ? -26.410 -0.396 28.811 1.00 45.53 269 ARG A N 1
ATOM 2232 C CA . ARG A 1 269 ? -25.569 -1.423 29.467 1.00 45.53 269 ARG A CA 1
ATOM 2233 C C . ARG A 1 269 ? -25.635 -2.781 28.760 1.00 45.53 269 ARG A C 1
ATOM 2235 O O . ARG A 1 269 ? -24.736 -3.589 28.938 1.00 45.53 269 ARG A O 1
ATOM 2242 N N . LEU A 1 270 ? -26.628 -3.002 27.895 1.00 44.41 270 LEU A N 1
ATOM 2243 C CA . LEU A 1 270 ? -26.672 -4.141 26.967 1.00 44.41 270 LEU A CA 1
ATOM 2244 C C . LEU A 1 270 ? -25.617 -4.049 25.844 1.00 44.41 270 LEU A C 1
ATOM 2246 O O . LEU A 1 270 ? -25.522 -4.954 25.021 1.00 44.41 270 LEU A O 1
ATOM 2250 N N . ILE A 1 271 ? -24.855 -2.951 25.786 1.00 49.03 271 ILE A N 1
ATOM 2251 C CA . ILE A 1 271 ? -23.945 -2.594 24.692 1.00 49.03 271 ILE A CA 1
ATOM 2252 C C . ILE A 1 271 ? -22.523 -2.337 25.222 1.00 49.03 271 ILE A C 1
ATOM 2254 O O . ILE A 1 271 ? -21.716 -1.709 24.539 1.00 49.03 271 ILE A O 1
ATOM 2258 N N . SER A 1 272 ? -22.164 -2.743 26.445 1.00 54.91 272 SER A N 1
ATOM 2259 C CA . SER A 1 272 ? -20.740 -2.960 26.740 1.00 54.91 272 SER A CA 1
ATOM 2260 C C . SER A 1 272 ? -20.269 -4.159 25.915 1.00 54.91 272 SER A C 1
ATOM 2262 O O . SER A 1 272 ? -21.023 -5.108 25.710 1.00 54.91 272 SER A O 1
ATOM 2264 N N . ARG A 1 273 ? -19.035 -4.115 25.393 1.00 58.12 273 ARG A N 1
ATOM 2265 C CA . ARG A 1 273 ? -18.466 -5.214 24.583 1.00 58.12 273 ARG A CA 1
ATOM 2266 C C . ARG A 1 273 ? -18.579 -6.574 25.284 1.00 58.12 273 ARG A C 1
ATOM 2268 O O . ARG A 1 273 ? -18.705 -7.598 24.618 1.00 58.12 273 ARG A O 1
ATOM 2275 N N . THR A 1 274 ? -18.534 -6.553 26.611 1.00 62.66 274 THR A N 1
ATOM 2276 C CA . THR A 1 274 ? -18.801 -7.680 27.494 1.00 62.66 274 THR A CA 1
ATOM 2277 C C . THR A 1 274 ? -19.973 -7.337 28.398 1.00 62.66 274 THR A C 1
ATOM 2279 O O . THR A 1 274 ? -19.987 -6.290 29.044 1.00 62.66 274 THR A O 1
ATOM 2282 N N . ILE A 1 275 ? -20.979 -8.202 28.425 1.00 69.56 275 ILE A N 1
ATOM 2283 C CA . ILE A 1 275 ? -22.044 -8.146 29.417 1.00 69.56 275 ILE A CA 1
ATOM 2284 C C . ILE A 1 275 ? -21.506 -8.847 30.660 1.00 69.56 275 ILE A C 1
ATOM 2286 O O . ILE A 1 275 ? -21.286 -10.060 30.639 1.00 69.56 275 ILE A O 1
ATOM 2290 N N . ASP A 1 276 ? -21.295 -8.077 31.720 1.00 75.00 276 ASP A N 1
ATOM 2291 C CA . ASP A 1 276 ? -20.860 -8.605 33.009 1.00 75.00 276 ASP A CA 1
ATOM 2292 C C . ASP A 1 276 ? -22.070 -9.112 33.796 1.00 75.00 276 ASP A C 1
ATOM 2294 O O . ASP A 1 276 ? -23.171 -8.554 33.720 1.00 75.00 276 ASP A O 1
ATOM 2298 N N . PHE A 1 277 ? -21.887 -10.184 34.570 1.00 79.75 277 PHE A N 1
ATOM 2299 C CA . PHE A 1 277 ? -22.972 -10.734 35.383 1.00 79.75 277 PHE A CA 1
ATOM 2300 C C . PHE A 1 277 ? -23.391 -9.778 36.507 1.00 79.75 277 PHE A C 1
ATOM 2302 O O . PHE A 1 277 ? -24.579 -9.669 36.821 1.00 79.75 277 PHE A O 1
ATOM 2309 N N . LYS A 1 278 ? -22.420 -9.055 37.075 1.00 76.62 278 LYS A N 1
ATOM 2310 C CA . LYS A 1 278 ? -22.616 -8.146 38.208 1.00 76.62 278 LYS A CA 1
ATOM 2311 C C . LYS A 1 278 ? -23.403 -6.898 37.798 1.00 76.62 278 LYS A C 1
ATOM 2313 O O . LYS A 1 278 ? -22.997 -6.164 36.904 1.00 76.62 278 LYS A O 1
ATOM 2318 N N . GLY A 1 279 ? -24.512 -6.630 38.479 1.00 73.31 279 GLY A N 1
ATOM 2319 C CA . GLY A 1 279 ? -25.436 -5.535 38.186 1.00 73.31 279 GLY A CA 1
ATOM 2320 C C . GLY A 1 279 ? -26.359 -5.801 36.993 1.00 73.31 279 GLY A C 1
ATOM 2321 O O . GLY A 1 279 ? -27.011 -4.870 36.514 1.00 73.31 279 GLY A O 1
ATOM 2322 N N . SER A 1 280 ? -26.410 -7.044 36.497 1.00 78.69 280 SER A N 1
ATOM 2323 C CA . SER A 1 280 ? -27.310 -7.443 35.415 1.00 78.69 280 SER A CA 1
ATOM 2324 C C . SER A 1 280 ? -28.727 -7.718 35.929 1.00 78.69 280 SER A C 1
ATOM 2326 O O . SER A 1 280 ? -28.942 -8.085 37.084 1.00 78.69 280 SER A O 1
ATOM 2328 N N . LYS A 1 281 ? -29.720 -7.626 35.035 1.00 83.31 281 LYS A N 1
ATOM 2329 C CA . LYS A 1 281 ? -31.096 -8.045 35.348 1.00 83.31 281 LYS A CA 1
ATOM 2330 C C . LYS A 1 281 ? -31.161 -9.514 35.789 1.00 83.31 281 LYS A C 1
ATOM 2332 O O . LYS A 1 281 ? -31.916 -9.841 36.694 1.00 83.31 281 LYS A O 1
ATOM 2337 N N . MET A 1 282 ? -30.329 -10.373 35.192 1.00 83.62 282 MET A N 1
ATOM 2338 C CA . MET A 1 282 ? -30.250 -11.789 35.552 1.00 83.62 282 MET A CA 1
ATOM 2339 C C . MET A 1 282 ? -29.778 -11.983 36.993 1.00 83.62 282 MET A C 1
ATOM 2341 O O . MET A 1 282 ? -30.294 -12.865 37.669 1.00 83.62 282 MET A O 1
ATOM 2345 N N . GLU A 1 283 ? -28.821 -11.186 37.472 1.00 85.31 283 GLU A N 1
ATOM 2346 C CA . GLU A 1 283 ? -28.397 -11.253 38.872 1.00 85.31 283 GLU A CA 1
ATOM 2347 C C . GLU A 1 283 ? -29.558 -10.905 39.806 1.00 85.31 283 GLU A C 1
ATOM 2349 O O . GLU A 1 283 ? -29.827 -11.667 40.729 1.00 85.31 283 GLU A O 1
ATOM 2354 N N . ASN A 1 284 ? -30.293 -9.824 39.528 1.00 86.25 284 ASN A N 1
ATOM 2355 C CA . ASN A 1 284 ? -31.461 -9.441 40.326 1.00 86.25 284 ASN A CA 1
ATOM 2356 C C . ASN A 1 284 ? -32.543 -10.536 40.310 1.00 86.25 284 ASN A C 1
ATOM 2358 O O . ASN A 1 284 ? -33.056 -10.922 41.360 1.00 86.25 284 ASN A O 1
ATOM 2362 N N . ASP A 1 285 ? -32.854 -11.084 39.132 1.00 88.00 285 ASP A N 1
ATOM 2363 C CA . ASP A 1 285 ? -33.836 -12.161 38.969 1.00 88.00 285 ASP A CA 1
ATOM 2364 C C . ASP A 1 285 ? -33.393 -13.444 39.700 1.00 88.00 285 ASP A C 1
ATOM 2366 O O . ASP A 1 285 ? -34.201 -14.114 40.347 1.00 88.00 285 ASP A O 1
ATOM 2370 N N . LEU A 1 286 ? -32.099 -13.772 39.652 1.00 86.69 286 LEU A N 1
ATOM 2371 C CA . LEU A 1 286 ? -31.519 -14.937 40.321 1.00 86.69 286 LEU A CA 1
ATOM 2372 C C . LEU A 1 286 ? -31.462 -14.761 41.837 1.00 86.69 286 LEU A C 1
ATOM 2374 O O . LEU A 1 286 ? -31.755 -15.708 42.564 1.00 86.69 286 LEU A O 1
ATOM 2378 N N . GLN A 1 287 ? -31.119 -13.568 42.324 1.00 85.25 287 GLN A N 1
ATOM 2379 C CA . GLN A 1 287 ? -31.164 -13.241 43.747 1.00 85.25 287 GLN A CA 1
ATOM 2380 C C . GLN A 1 287 ? -32.593 -13.382 44.280 1.00 85.25 287 GLN A C 1
ATOM 2382 O O . GLN A 1 287 ? -32.791 -14.065 45.283 1.00 85.25 287 GLN A O 1
ATOM 2387 N N . ASN A 1 288 ? -33.588 -12.843 43.567 1.00 86.50 288 ASN A N 1
ATOM 2388 C CA . ASN A 1 288 ? -35.002 -13.004 43.914 1.00 86.50 288 ASN A CA 1
ATOM 2389 C C . ASN A 1 288 ? -35.416 -14.486 43.952 1.00 86.50 288 ASN A C 1
ATOM 2391 O O . ASN A 1 288 ? -36.058 -14.933 44.901 1.00 86.50 288 ASN A O 1
ATOM 2395 N N . LEU A 1 289 ? -34.999 -15.279 42.960 1.00 86.31 289 LEU A N 1
ATOM 2396 C CA . LEU A 1 289 ? -35.294 -16.714 42.902 1.00 86.31 289 LEU A CA 1
ATOM 2397 C C . LEU A 1 289 ? -34.642 -17.490 44.058 1.00 86.31 289 LEU A C 1
ATOM 2399 O O . LEU A 1 289 ? -35.285 -18.344 44.670 1.00 86.31 289 LEU A O 1
ATOM 2403 N N . LEU A 1 290 ? -33.384 -17.185 44.391 1.00 83.38 290 LEU A N 1
ATOM 2404 C CA . LEU A 1 290 ? -32.677 -17.807 45.513 1.00 83.38 290 LEU A CA 1
ATOM 2405 C C . LEU A 1 290 ? -33.282 -17.431 46.870 1.00 83.38 290 LEU A C 1
ATOM 2407 O O . LEU A 1 290 ? -33.277 -18.269 47.772 1.00 83.38 290 LEU A O 1
ATOM 2411 N N . ILE A 1 291 ? -33.784 -16.203 47.030 1.00 83.75 291 ILE A N 1
ATOM 2412 C CA . ILE A 1 291 ? -34.504 -15.772 48.237 1.00 83.75 291 ILE A CA 1
ATOM 2413 C C . ILE A 1 291 ? -35.780 -16.607 48.392 1.00 83.75 291 ILE A C 1
ATOM 2415 O O . ILE A 1 291 ? -35.939 -17.270 49.415 1.00 83.75 291 ILE A O 1
ATOM 2419 N N . ASN A 1 292 ? -36.602 -16.695 47.344 1.00 83.94 292 ASN A N 1
ATOM 2420 C CA . ASN A 1 292 ? -37.843 -17.477 47.369 1.00 83.94 292 ASN A CA 1
ATOM 2421 C C . ASN A 1 292 ? -37.588 -18.970 47.666 1.00 83.94 292 ASN A C 1
ATOM 2423 O O . ASN A 1 292 ? -38.271 -19.573 48.489 1.00 83.94 292 ASN A O 1
ATOM 2427 N N . MET A 1 293 ? -36.553 -19.574 47.067 1.00 77.69 293 MET A N 1
ATOM 2428 C CA . MET A 1 293 ? -36.203 -20.978 47.336 1.00 77.69 293 MET A CA 1
ATOM 2429 C C . MET A 1 293 ? -35.727 -21.233 48.774 1.00 77.69 293 MET A C 1
ATOM 2431 O O . MET A 1 293 ? -35.894 -22.342 49.286 1.00 77.69 293 MET A O 1
ATOM 2435 N N . LYS A 1 294 ? -35.101 -20.244 49.426 1.00 74.25 294 LYS A N 1
ATOM 2436 C CA . LYS A 1 294 ? -34.702 -20.350 50.839 1.00 74.25 294 LYS A CA 1
ATOM 2437 C C . LYS A 1 294 ? -35.910 -20.287 51.770 1.00 74.25 294 LYS A C 1
ATOM 2439 O O . LYS A 1 294 ? -35.913 -20.994 52.776 1.00 74.25 294 LYS A O 1
ATOM 2444 N N . GLU A 1 295 ? -36.915 -19.484 51.430 1.00 72.75 295 GLU A N 1
ATOM 2445 C CA . GLU A 1 295 ? -38.168 -19.392 52.187 1.00 72.75 295 GLU A CA 1
ATOM 2446 C C . GLU A 1 295 ? -38.963 -20.706 52.128 1.00 72.75 295 GLU A C 1
ATOM 2448 O O . GLU A 1 295 ? -39.453 -21.170 53.156 1.00 72.75 295 GLU A O 1
ATOM 2453 N N . GLU A 1 296 ? -39.013 -21.369 50.966 1.00 68.19 296 GLU A N 1
ATOM 2454 C CA . GLU A 1 296 ? -39.722 -22.649 50.799 1.00 68.19 296 GLU A CA 1
ATOM 2455 C C . GLU A 1 296 ? -39.034 -23.844 51.484 1.00 68.19 296 GLU A C 1
ATOM 2457 O O . GLU A 1 296 ? -39.709 -24.767 51.940 1.00 68.19 296 GLU A O 1
ATOM 2462 N N . LYS A 1 297 ? -37.695 -23.856 51.569 1.00 62.91 297 LYS A N 1
ATOM 2463 C CA . LYS A 1 297 ? -36.921 -25.006 52.084 1.00 62.91 297 LYS A CA 1
ATOM 2464 C C . LYS A 1 297 ? -36.651 -25.002 53.591 1.00 62.91 297 LYS A C 1
ATOM 2466 O O . LYS A 1 297 ? -35.944 -25.890 54.050 1.00 62.91 297 LYS A O 1
ATOM 2471 N N . GLY A 1 298 ? -37.193 -24.055 54.359 1.00 49.53 298 GLY A N 1
ATOM 2472 C CA . GLY A 1 298 ? -37.167 -24.083 55.828 1.00 49.53 298 GLY A CA 1
ATOM 2473 C C . GLY A 1 298 ? -35.794 -24.392 56.450 1.00 49.53 298 GLY A C 1
ATOM 2474 O O . GLY A 1 298 ? -35.566 -25.496 56.925 1.00 49.53 298 GLY A O 1
ATOM 2475 N N . ASN A 1 299 ? -34.897 -23.401 56.501 1.00 51.72 299 ASN A N 1
ATOM 2476 C CA . ASN A 1 299 ? -33.678 -23.392 57.330 1.00 51.72 299 ASN A CA 1
ATOM 2477 C C . ASN A 1 299 ? -32.766 -24.639 57.282 1.00 51.72 299 ASN A C 1
ATOM 2479 O O . ASN A 1 299 ? -32.188 -25.016 58.301 1.00 51.72 299 ASN A O 1
ATOM 2483 N N . GLU A 1 300 ? -32.514 -25.228 56.114 1.00 48.06 300 GLU A N 1
ATOM 2484 C CA . GLU A 1 300 ? -31.274 -25.991 55.938 1.00 48.06 300 GLU A CA 1
ATOM 2485 C C . GLU A 1 300 ? -30.147 -25.032 55.548 1.00 48.06 300 GLU A C 1
ATOM 2487 O O . GLU A 1 300 ? -30.124 -24.449 54.462 1.00 48.06 300 GLU A O 1
ATOM 2492 N N . THR A 1 301 ? -29.208 -24.838 56.476 1.00 48.41 301 THR A N 1
ATOM 2493 C CA . THR A 1 301 ? -27.991 -24.039 56.315 1.00 48.41 301 THR A CA 1
ATOM 2494 C C . THR A 1 301 ? -27.076 -24.671 55.267 1.00 48.41 301 THR A C 1
ATOM 2496 O O . THR A 1 301 ? -26.070 -25.309 55.584 1.00 48.41 301 THR A O 1
ATOM 2499 N N . ILE A 1 302 ? -27.416 -24.502 53.992 1.00 52.59 302 ILE A N 1
ATOM 2500 C CA . ILE A 1 302 ? -26.480 -24.703 52.894 1.00 52.59 302 ILE A CA 1
ATOM 2501 C C . ILE A 1 302 ? -25.363 -23.680 53.117 1.00 52.59 302 ILE A C 1
ATOM 2503 O O . ILE A 1 302 ? -25.596 -22.471 53.096 1.00 52.59 302 ILE A O 1
ATOM 2507 N N . THR A 1 303 ? -24.157 -24.166 53.405 1.00 52.66 303 THR A N 1
ATOM 2508 C CA . THR A 1 303 ? -22.978 -23.340 53.681 1.00 52.66 303 THR A CA 1
ATOM 2509 C C . THR A 1 303 ? -22.780 -22.323 52.558 1.00 52.66 303 THR A C 1
ATOM 2511 O O . THR A 1 303 ? -22.590 -22.711 51.406 1.00 52.66 303 THR A O 1
ATOM 2514 N N . MET A 1 304 ? -22.825 -21.025 52.890 1.00 52.28 304 MET A N 1
ATOM 2515 C CA . MET A 1 304 ? -22.759 -19.921 51.916 1.00 52.28 304 MET A CA 1
ATOM 2516 C C . MET A 1 304 ? -21.592 -20.072 50.929 1.00 52.28 304 MET A C 1
ATOM 2518 O O . MET A 1 304 ? -21.772 -19.892 49.733 1.00 52.28 304 MET A O 1
ATOM 2522 N N . GLN A 1 305 ? -20.460 -20.599 51.401 1.00 56.94 305 GLN A N 1
ATOM 2523 C CA . GLN A 1 305 ? -19.269 -20.877 50.595 1.00 56.94 305 GLN A CA 1
ATOM 2524 C C . GLN A 1 305 ? -19.496 -21.844 49.413 1.00 56.94 305 GLN A C 1
ATOM 2526 O O . GLN A 1 305 ? -18.881 -21.675 48.365 1.00 56.94 305 GLN A O 1
ATOM 2531 N N . LYS A 1 306 ? -20.371 -22.856 49.544 1.00 60.78 306 LYS A N 1
ATOM 2532 C CA . LYS A 1 306 ? -20.692 -23.787 48.438 1.00 60.78 306 LYS A CA 1
ATOM 2533 C C . LYS A 1 306 ? -21.677 -23.188 47.434 1.00 60.78 306 LYS A C 1
ATOM 2535 O O . LYS A 1 306 ? -21.729 -23.638 46.292 1.00 60.78 306 LYS A O 1
ATOM 2540 N N . MET A 1 307 ? -22.495 -22.230 47.866 1.00 66.00 307 MET A N 1
ATOM 2541 C CA . MET A 1 307 ? -23.396 -21.502 46.972 1.00 66.00 307 MET A CA 1
ATOM 2542 C C . MET A 1 307 ? -22.627 -20.449 46.181 1.00 66.00 307 MET A C 1
ATOM 2544 O O . MET A 1 307 ? -22.856 -20.334 44.983 1.00 66.00 307 MET A O 1
ATOM 2548 N N . ASP A 1 308 ? -21.658 -19.780 46.809 1.00 71.62 308 ASP A N 1
ATOM 2549 C CA . ASP A 1 308 ? -20.800 -18.793 46.150 1.00 71.62 308 ASP A CA 1
ATOM 2550 C C . ASP A 1 308 ? -19.948 -19.435 45.045 1.00 71.62 308 ASP A C 1
ATOM 2552 O O . ASP A 1 308 ? -19.901 -18.921 43.930 1.00 71.62 308 ASP A O 1
ATOM 2556 N N . SER A 1 309 ? -19.375 -20.625 45.280 1.00 82.25 309 SER A N 1
ATOM 2557 C CA . SER A 1 309 ? -18.604 -21.327 44.241 1.00 82.25 309 SER A CA 1
ATOM 2558 C C . SER A 1 309 ? -19.465 -21.739 43.038 1.00 82.25 309 SER A C 1
ATOM 2560 O O . SER A 1 309 ? -19.039 -21.620 41.892 1.00 82.25 309 SER A O 1
ATOM 2562 N N . LYS A 1 310 ? -20.704 -22.195 43.277 1.00 83.38 310 LYS A N 1
ATOM 2563 C CA . LYS A 1 310 ? -21.663 -22.518 42.206 1.00 83.38 310 LYS A CA 1
ATOM 2564 C C . LYS A 1 310 ? -22.139 -21.270 41.461 1.00 83.38 310 LYS A C 1
ATOM 2566 O O . LYS A 1 310 ? -22.373 -21.334 40.256 1.00 83.38 310 LYS A O 1
ATOM 2571 N N . LEU A 1 311 ? -22.290 -20.152 42.168 1.00 85.50 311 LEU A N 1
ATOM 2572 C CA . LEU A 1 311 ? -22.681 -18.873 41.589 1.00 85.50 311 LEU A CA 1
ATOM 2573 C C . LEU A 1 311 ? -21.581 -18.317 40.679 1.00 85.50 311 LEU A C 1
ATOM 2575 O O . LEU A 1 311 ? -21.895 -17.816 39.606 1.00 85.50 311 LEU A O 1
ATOM 2579 N N . GLU A 1 312 ? -20.309 -18.467 41.052 1.00 86.12 312 GLU A N 1
ATOM 2580 C CA . GLU A 1 312 ? -19.172 -18.092 40.201 1.00 86.12 312 GLU A CA 1
ATOM 2581 C C . GLU A 1 312 ? -19.052 -18.962 38.940 1.00 86.12 312 GLU A C 1
ATOM 2583 O O . GLU A 1 312 ? -18.715 -18.466 37.864 1.00 86.12 312 GLU A O 1
ATOM 2588 N N . GLU A 1 313 ? -19.317 -20.269 39.040 1.00 87.06 313 GLU A N 1
ATOM 2589 C CA . GLU A 1 313 ? -19.387 -21.142 37.859 1.00 87.06 313 GLU A CA 1
ATOM 2590 C C . GLU A 1 313 ? -20.522 -20.708 36.923 1.00 87.06 313 GLU A C 1
ATOM 2592 O O . GLU A 1 313 ? -20.343 -20.625 35.703 1.00 87.06 313 GLU A O 1
ATOM 2597 N N . PHE A 1 314 ? -21.683 -20.388 37.500 1.00 90.06 314 PHE A N 1
ATOM 2598 C CA . PHE A 1 314 ? -22.823 -19.885 36.752 1.00 90.06 314 PHE A CA 1
ATOM 2599 C C . PHE A 1 314 ? -22.521 -18.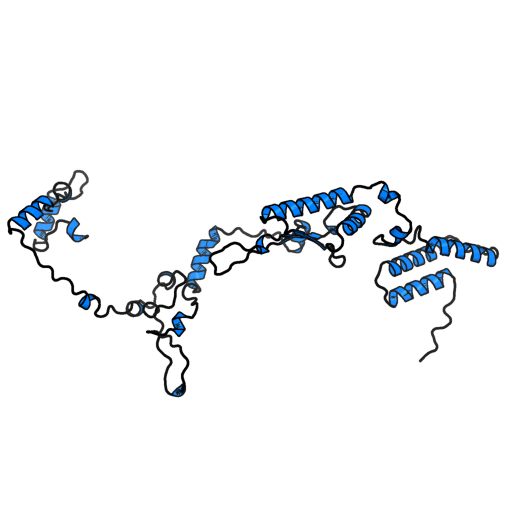536 36.088 1.00 90.06 314 PHE A C 1
ATOM 2601 O O . PHE A 1 314 ? -22.745 -18.409 34.883 1.00 90.06 314 PHE A O 1
ATOM 2608 N N . SER A 1 315 ? -21.952 -17.571 36.816 1.00 88.31 315 SER A N 1
ATOM 2609 C CA . SER A 1 315 ? -21.645 -16.239 36.285 1.00 88.31 315 SER A CA 1
ATOM 2610 C C . SER A 1 315 ? -20.712 -16.330 35.079 1.00 88.31 315 SER A C 1
ATOM 2612 O O . SER A 1 315 ? -21.035 -15.799 34.022 1.00 88.31 315 SER A O 1
ATOM 2614 N N . LYS A 1 316 ? -19.634 -17.121 35.180 1.00 89.44 316 LYS A N 1
ATOM 2615 C CA . LYS A 1 316 ? -18.693 -17.357 34.073 1.00 89.44 316 LYS A CA 1
ATOM 2616 C C . LYS A 1 316 ? -19.373 -18.012 32.874 1.00 89.44 316 LYS A C 1
ATOM 2618 O O . LYS A 1 316 ? -19.116 -17.641 31.732 1.00 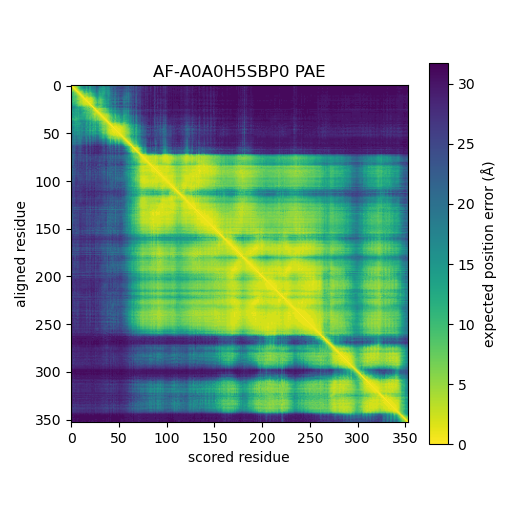89.44 316 LYS A O 1
ATOM 2623 N N . SER A 1 317 ? -20.245 -18.994 33.110 1.00 89.44 317 SER A N 1
ATOM 2624 C CA . SER A 1 317 ? -20.975 -19.660 32.024 1.00 89.44 317 SER A CA 1
ATOM 2625 C C . SER A 1 317 ? -21.968 -18.725 31.324 1.00 89.44 317 SER A C 1
ATOM 2627 O O . SER A 1 317 ? -22.097 -18.783 30.104 1.00 89.44 317 SER A O 1
ATOM 2629 N N . TRP A 1 318 ? -22.629 -17.841 32.077 1.00 89.06 318 TRP A N 1
ATOM 2630 C CA . TRP A 1 318 ? -23.583 -16.870 31.551 1.00 89.06 318 TRP A CA 1
ATOM 2631 C C . TRP A 1 318 ? -22.876 -15.755 30.778 1.00 89.06 318 TRP A C 1
ATOM 2633 O O . TRP A 1 318 ? -23.301 -15.425 29.674 1.00 89.06 318 TRP A O 1
ATOM 2643 N N . GLU A 1 319 ? -21.762 -15.241 31.304 1.00 87.25 319 GLU A N 1
ATOM 2644 C CA . GLU A 1 319 ? -20.904 -14.270 30.615 1.00 87.25 319 GLU A CA 1
ATOM 2645 C C . GLU A 1 319 ? -20.365 -14.860 29.310 1.00 87.25 319 GLU A C 1
ATOM 2647 O O . GLU A 1 319 ? -20.481 -14.243 28.252 1.00 87.25 319 GLU A O 1
ATOM 2652 N N . ASN A 1 320 ? -19.862 -16.098 29.342 1.00 88.00 320 ASN A N 1
ATOM 2653 C CA . ASN A 1 320 ? -19.421 -16.791 28.133 1.00 88.00 320 ASN A CA 1
ATOM 2654 C C . ASN A 1 320 ? -20.567 -16.965 27.132 1.00 88.00 320 ASN A C 1
ATOM 2656 O O . ASN A 1 320 ? -20.379 -16.691 25.950 1.00 88.00 320 ASN A O 1
ATOM 2660 N N . TYR A 1 321 ? -21.753 -17.386 27.579 1.00 88.06 321 TYR A N 1
ATOM 2661 C CA . TYR A 1 321 ? -22.919 -17.552 26.709 1.00 88.06 321 TYR A CA 1
ATOM 2662 C C . TYR A 1 321 ? -23.350 -16.231 26.052 1.00 88.06 321 TYR A C 1
ATOM 2664 O O . TYR A 1 321 ? -23.670 -16.218 24.869 1.00 88.06 321 TYR A O 1
ATOM 2672 N N . ARG A 1 322 ? -23.319 -15.118 26.793 1.00 85.25 322 ARG A N 1
ATOM 2673 C CA . ARG A 1 322 ? -23.720 -13.795 26.293 1.00 85.25 322 ARG A CA 1
ATOM 2674 C C . ARG A 1 322 ? -22.686 -13.137 25.382 1.00 85.25 322 ARG A C 1
ATOM 2676 O O . ARG A 1 322 ? -23.077 -12.442 24.450 1.00 85.25 322 ARG A O 1
ATOM 2683 N N . ASN A 1 323 ? -21.399 -13.337 25.658 1.00 84.00 323 ASN A N 1
ATOM 2684 C CA . ASN A 1 323 ? -20.314 -12.626 24.975 1.00 84.00 323 ASN A CA 1
ATOM 2685 C C . ASN A 1 323 ? -19.747 -13.397 23.772 1.00 84.00 323 ASN A C 1
ATOM 2687 O O . ASN A 1 323 ? -19.155 -12.799 22.874 1.00 84.00 323 ASN A O 1
ATOM 2691 N N . SER A 1 324 ? -19.900 -14.724 23.743 1.00 83.25 324 SER A N 1
ATOM 2692 C CA . SER A 1 324 ? -19.450 -15.563 22.627 1.00 83.25 324 SER A CA 1
ATOM 2693 C C . SER A 1 324 ? -20.570 -15.828 21.615 1.00 83.25 324 SER A C 1
ATOM 2695 O O . SER A 1 324 ? -21.743 -15.566 21.867 1.00 83.25 324 SER A O 1
ATOM 2697 N N . LYS A 1 325 ? -20.213 -16.349 20.434 1.00 83.56 325 LYS A N 1
ATOM 2698 C CA . LYS A 1 325 ? -21.211 -16.806 19.456 1.00 83.56 325 LYS A CA 1
ATOM 2699 C C . LYS A 1 325 ? -21.970 -18.007 20.028 1.00 83.56 325 LYS A C 1
ATOM 2701 O O . LYS A 1 325 ? -21.357 -18.922 20.581 1.00 83.56 325 LYS A O 1
ATOM 2706 N N . GLU A 1 326 ? -23.288 -18.026 19.852 1.00 84.88 326 GLU A N 1
ATOM 2707 C CA . GLU A 1 326 ? -24.128 -19.143 20.285 1.00 84.88 326 GLU A CA 1
ATOM 2708 C C . GLU A 1 326 ? -23.695 -20.436 19.576 1.00 84.88 326 GLU A C 1
ATOM 2710 O O . GLU A 1 326 ? -23.783 -20.567 18.355 1.00 84.88 326 GLU A O 1
ATOM 2715 N N . THR A 1 327 ? -23.189 -21.393 20.352 1.00 90.19 327 THR A N 1
ATOM 2716 C CA . THR A 1 327 ? -22.815 -22.735 19.898 1.00 90.19 327 THR A CA 1
ATOM 2717 C C . THR A 1 327 ? -23.510 -23.756 20.790 1.00 90.19 327 THR A C 1
ATOM 2719 O O . THR A 1 327 ? -23.866 -23.464 21.933 1.00 90.19 327 THR A O 1
ATOM 2722 N N . PHE A 1 328 ? -23.705 -24.979 20.295 1.00 90.06 328 PHE A N 1
ATOM 2723 C CA . PHE A 1 328 ? -24.343 -26.038 21.088 1.00 90.06 328 PHE A CA 1
ATOM 2724 C C . PHE A 1 328 ? -23.613 -26.298 22.416 1.00 90.06 328 PHE A C 1
ATOM 2726 O O . PHE A 1 328 ? -24.248 -26.593 23.427 1.00 90.06 328 PHE A O 1
ATOM 2733 N N . GLU A 1 329 ? -22.290 -26.132 22.433 1.00 89.25 329 GLU A N 1
ATOM 2734 C CA . GLU A 1 329 ? -21.457 -26.284 23.626 1.00 89.25 329 GLU A CA 1
ATOM 2735 C C . GLU A 1 329 ? -21.697 -25.167 24.649 1.00 89.25 329 GLU A C 1
ATOM 2737 O O . GLU A 1 329 ? -21.868 -25.457 25.833 1.00 89.25 329 GLU A O 1
ATOM 2742 N N . THR A 1 330 ? -21.774 -23.900 24.220 1.00 90.69 330 THR A N 1
ATOM 2743 C CA . THR A 1 330 ? -22.014 -22.777 25.144 1.00 90.69 330 THR A CA 1
ATOM 2744 C C . THR A 1 330 ? -23.405 -22.849 25.766 1.00 90.69 330 THR A C 1
ATOM 2746 O O . THR A 1 330 ? -23.542 -22.648 26.974 1.00 90.69 330 THR A O 1
ATOM 2749 N N . VAL A 1 331 ? -24.417 -23.241 24.984 1.00 90.88 331 VAL A N 1
ATOM 2750 C CA . VAL A 1 331 ? -25.784 -23.491 25.473 1.00 90.88 331 VAL A CA 1
ATOM 2751 C C . VAL A 1 331 ? -25.806 -24.639 26.486 1.00 90.88 331 VAL A C 1
ATOM 2753 O O . VAL A 1 331 ? -26.424 -24.523 27.545 1.00 90.88 331 VAL A O 1
ATOM 2756 N N . ARG A 1 332 ? -25.117 -25.749 26.192 1.00 90.88 332 ARG A N 1
ATOM 2757 C CA . ARG A 1 332 ? -25.053 -26.912 27.087 1.00 90.88 332 ARG A CA 1
ATOM 2758 C C . ARG A 1 332 ? -24.371 -26.571 28.409 1.00 90.88 332 ARG A C 1
ATOM 2760 O O . ARG A 1 332 ? -24.912 -26.896 29.462 1.00 90.88 332 ARG A O 1
ATOM 2767 N N . ASN A 1 333 ? -23.239 -25.873 28.357 1.00 90.75 333 ASN A N 1
ATOM 2768 C CA . ASN A 1 333 ? -22.499 -25.448 29.545 1.00 90.75 333 ASN A CA 1
ATOM 2769 C C . ASN A 1 333 ? -23.343 -24.526 30.437 1.00 90.75 333 ASN A C 1
ATOM 2771 O O . ASN A 1 333 ? -23.354 -24.689 31.656 1.00 90.75 333 ASN A O 1
ATOM 2775 N N . TYR A 1 334 ? -24.092 -23.602 29.831 1.00 91.00 334 TYR A N 1
ATOM 2776 C CA . TYR A 1 334 ? -25.043 -22.744 30.537 1.00 91.00 334 TYR A CA 1
ATOM 2777 C C . TYR A 1 334 ? -26.209 -23.535 31.160 1.00 91.00 334 TYR A C 1
ATOM 2779 O O . TYR A 1 334 ? -26.585 -23.316 32.311 1.00 91.00 334 TYR A O 1
ATOM 2787 N N . ALA A 1 335 ? -26.768 -24.509 30.438 1.00 89.88 335 ALA A N 1
ATOM 2788 C CA . ALA A 1 335 ? -27.831 -25.359 30.970 1.00 89.88 335 ALA A CA 1
ATOM 2789 C C . ALA A 1 335 ? -27.344 -26.223 32.148 1.00 89.88 335 ALA A C 1
ATOM 2791 O O . ALA A 1 335 ? -28.054 -26.392 33.140 1.00 89.88 335 ALA A O 1
ATOM 2792 N N . GLU A 1 336 ? -26.130 -26.769 32.061 1.00 90.06 336 GLU A N 1
ATOM 2793 C CA . GLU A 1 336 ? -25.521 -27.567 33.126 1.00 90.06 336 GLU A CA 1
ATOM 2794 C C . GLU A 1 336 ? -25.203 -26.726 34.369 1.00 90.06 336 GLU A C 1
ATOM 2796 O O . GLU A 1 336 ? -25.436 -27.194 35.486 1.00 90.06 336 GLU A O 1
ATOM 2801 N N . SER A 1 337 ? -24.730 -25.486 34.207 1.00 90.00 337 SER A N 1
ATOM 2802 C CA . SER A 1 337 ? -24.439 -24.595 35.336 1.00 90.00 337 SER A CA 1
ATOM 2803 C C . SER A 1 337 ? -25.707 -24.182 36.092 1.00 90.00 337 SER A C 1
ATOM 2805 O O . SER A 1 337 ? -25.721 -24.247 37.322 1.00 90.00 337 SER A O 1
ATOM 2807 N N . ILE A 1 338 ? -26.812 -23.881 35.394 1.00 89.44 338 ILE A N 1
ATOM 2808 C CA . ILE A 1 338 ? -28.116 -23.618 36.036 1.00 89.44 338 ILE A CA 1
ATOM 2809 C C . ILE A 1 338 ? -28.630 -24.850 36.772 1.00 89.44 338 ILE A C 1
ATOM 2811 O O . ILE A 1 338 ? -29.063 -24.748 37.920 1.00 89.44 338 ILE A O 1
ATOM 2815 N N . LYS A 1 339 ? -28.574 -26.031 36.144 1.00 88.31 339 LYS A N 1
ATOM 2816 C CA . LYS A 1 339 ? -29.023 -27.280 36.781 1.00 88.31 339 LYS A CA 1
ATOM 2817 C C . LYS A 1 339 ? -28.248 -27.552 38.073 1.00 88.31 339 LYS A C 1
ATOM 2819 O O . LYS A 1 339 ? -28.854 -27.881 39.094 1.00 88.31 339 LYS A O 1
ATOM 2824 N N . LYS A 1 340 ? -26.924 -27.350 38.057 1.00 87.38 340 LYS A N 1
ATOM 2825 C CA . LYS A 1 340 ? -26.051 -27.472 39.240 1.00 87.38 340 LYS A CA 1
ATOM 2826 C C . LYS A 1 340 ? -26.376 -26.449 40.331 1.00 87.38 340 LYS A C 1
ATOM 2828 O O . LYS A 1 340 ? -26.308 -26.795 41.519 1.00 87.38 340 LYS A O 1
ATOM 2833 N N . LEU A 1 341 ? -26.719 -25.219 39.939 1.00 85.75 341 LEU A N 1
ATOM 2834 C CA . LEU A 1 341 ? -27.103 -24.142 40.851 1.00 85.75 341 LEU A CA 1
ATOM 2835 C C . LEU A 1 341 ? -28.422 -24.466 41.567 1.00 85.75 341 LEU A C 1
ATOM 2837 O O . LEU A 1 341 ? -28.483 -24.391 42.791 1.00 85.75 341 LEU A O 1
ATOM 2841 N N . LEU A 1 342 ? -29.441 -24.898 40.818 1.00 84.00 342 LEU A N 1
ATOM 2842 C CA . LEU A 1 342 ? -30.771 -25.222 41.350 1.00 84.00 342 LEU A CA 1
ATOM 2843 C C . LEU A 1 342 ? -30.843 -26.606 42.023 1.00 84.00 342 LEU A C 1
ATOM 2845 O O . LEU A 1 342 ? -31.817 -26.912 42.709 1.00 84.00 342 LEU A O 1
ATOM 2849 N N . GLY A 1 343 ? -29.814 -27.445 41.860 1.00 80.62 343 GLY A N 1
ATOM 2850 C CA . GLY A 1 343 ? -29.743 -28.778 42.467 1.00 80.62 343 GLY A CA 1
ATOM 2851 C C . GLY A 1 343 ? -30.640 -29.820 41.791 1.00 80.62 343 GLY A C 1
ATOM 2852 O O . GLY A 1 343 ? -31.050 -30.778 42.439 1.00 80.62 343 GLY A O 1
ATOM 2853 N N . ILE A 1 344 ? -30.947 -29.638 40.504 1.00 80.81 344 ILE A N 1
ATOM 2854 C CA . ILE A 1 344 ? -31.767 -30.569 39.719 1.00 80.81 344 ILE A CA 1
ATOM 2855 C C . ILE A 1 344 ? -30.859 -31.717 39.250 1.00 80.81 344 ILE A C 1
ATOM 2857 O O . ILE A 1 344 ? -29.916 -31.492 38.488 1.00 80.81 344 ILE A O 1
ATOM 2861 N N . SER A 1 345 ? -31.101 -32.944 39.722 1.00 59.62 345 SER A N 1
ATOM 2862 C CA . SER A 1 345 ? -30.325 -34.128 39.332 1.00 59.62 345 SER A CA 1
ATOM 2863 C C . SER A 1 345 ? -30.556 -34.493 37.859 1.00 59.62 345 SER A C 1
ATOM 2865 O O . SER A 1 345 ? -31.668 -34.408 37.341 1.00 59.62 345 SER A O 1
ATOM 2867 N N . GLN A 1 346 ? -29.487 -34.906 37.166 1.00 56.84 346 GLN A N 1
ATOM 2868 C CA . GLN A 1 346 ? -29.530 -35.435 35.797 1.00 56.84 346 GLN A CA 1
ATOM 2869 C C . GLN A 1 346 ? -30.248 -36.795 35.774 1.00 56.84 346 GLN A C 1
ATOM 2871 O O . GLN A 1 346 ? -29.619 -37.846 35.732 1.00 56.84 346 GLN A O 1
ATOM 2876 N N . SER A 1 347 ? -31.572 -36.800 35.792 1.00 43.97 347 SER A N 1
ATOM 2877 C CA . SER A 1 347 ? -32.362 -37.942 35.337 1.00 43.97 347 SER A CA 1
ATOM 2878 C C . SER A 1 347 ? -33.145 -37.459 34.127 1.00 43.97 347 SER A C 1
ATOM 2880 O O . SER A 1 347 ? -34.102 -36.731 34.356 1.00 43.97 347 SER A O 1
ATOM 2882 N N . LEU A 1 348 ? -32.701 -37.759 32.890 1.00 46.91 348 LEU A N 1
ATOM 2883 C CA . LEU A 1 348 ? -33.572 -37.930 31.697 1.00 46.91 348 LEU A CA 1
ATOM 2884 C C . LEU A 1 348 ? -32.888 -38.100 30.315 1.00 46.91 348 LEU A C 1
ATOM 2886 O O . LEU A 1 348 ? -33.619 -38.220 29.345 1.00 46.91 348 LEU A O 1
ATOM 2890 N N . ASP A 1 349 ? -31.560 -38.224 30.170 1.00 43.62 349 ASP A N 1
ATOM 2891 C CA . ASP A 1 349 ? -30.940 -38.309 28.818 1.00 43.62 349 ASP A CA 1
ATOM 2892 C C . ASP A 1 349 ? -30.301 -39.673 28.454 1.00 43.62 349 ASP A C 1
ATOM 2894 O O . ASP A 1 349 ? -29.347 -39.728 27.685 1.00 43.62 349 ASP A O 1
ATOM 2898 N N . GLN A 1 350 ? -30.813 -40.800 28.968 1.00 40.94 350 GLN A N 1
ATOM 2899 C CA . GLN A 1 350 ? -30.358 -42.150 28.554 1.00 40.94 350 GLN A CA 1
ATOM 2900 C C . GLN A 1 350 ? -31.390 -42.973 27.763 1.00 40.94 350 GLN A C 1
ATOM 2902 O O . GLN A 1 350 ? -31.220 -44.179 27.606 1.00 40.94 350 GLN A O 1
ATOM 2907 N N . SER A 1 351 ? -32.443 -42.362 27.217 1.00 38.34 351 SER A N 1
ATOM 2908 C CA . SER A 1 351 ? -33.419 -43.105 26.407 1.00 38.34 351 SER A CA 1
ATOM 2909 C C . SER A 1 351 ? -33.847 -42.363 25.143 1.00 38.34 351 SER A C 1
ATOM 2911 O O . SER A 1 351 ? -34.951 -41.831 25.076 1.00 38.34 351 SER A O 1
ATOM 2913 N N . ALA A 1 352 ? -32.994 -42.388 24.122 1.00 33.22 352 ALA A N 1
ATOM 2914 C CA . ALA A 1 352 ? -33.431 -42.484 22.730 1.00 33.22 352 ALA A CA 1
ATOM 2915 C C . ALA A 1 352 ? -32.280 -43.074 21.882 1.00 33.22 352 ALA A C 1
ATOM 2917 O O . ALA A 1 352 ? -31.147 -42.625 22.059 1.00 33.22 352 ALA A O 1
ATOM 2918 N N . PRO A 1 353 ? -32.543 -44.106 21.054 1.00 42.22 353 PRO A N 1
ATOM 2919 C CA . PRO A 1 353 ? -31.540 -44.793 20.234 1.00 42.22 353 PRO A CA 1
ATOM 2920 C C . PRO A 1 353 ? -31.001 -43.958 19.068 1.00 42.22 353 PRO A C 1
ATOM 2922 O O . PRO A 1 353 ? -31.733 -43.062 18.584 1.00 42.22 353 PRO A O 1
#

Mean predicted aligned error: 15.99 Å

Foldseek 3Di:
DVVVQLPDDPPDDPVVVVVQQPPAADPVRHGDRVCVVDPPDDDPVRVVVCVVVVVDPDPPPPPPPVVVVVPDDQQVLVVDDPPDDQCVLQVDFDFDDLSRDVDFDFDDDDPDPVPDTHHTPPPDVVSRPDRDCSNVDPVNVVVVCVVCVVVDDDDDPVDDVVNCCQVPQKDKDFDQDDDDDPDSDDLRRLKIKIKGAPVNDPDDLQLVLQLCVVQPPQADPVRSMRIDIFRPDRHNVVSVVVSVVVVVVSNVVSPDDDPVNVVDDPVCLLVRLFNAPPPDPVVVVVVVVVVVVPVVVPDPCPPVVVLVVLVVQLRVLVRCCSNDDDDPVSVVSNVVSVCVNVVPDPPDPPDDD

Radius of gyration: 46.71 Å; Cα contacts (8 Å, |Δi|>4): 249; chains: 1; bounding box: 105×84×120 Å

Secondary structure (DSSP, 8-state):
-TTTSS---TTS-HHHHHHHHHH-B-TTSPBP-GGGTS-SSPPHHHHHHHHHTT-----------HHHHHS-PPPHHHH--TTS-HHHHS-S-----TTT--S-------S-TTT-PPP-STT-HHHHHS---TT--HHHHHHHHHHHGGGPPPPPTT--HHHHHHH--EEEEE-----SSS----GGGG-EEEEEEGGGS---HHHHHHHHHHHGGGEETTTTEEEEEE--SSSHHHHHHHHHHHHHHHHHHHH---HHHHT--GGGGGGSSS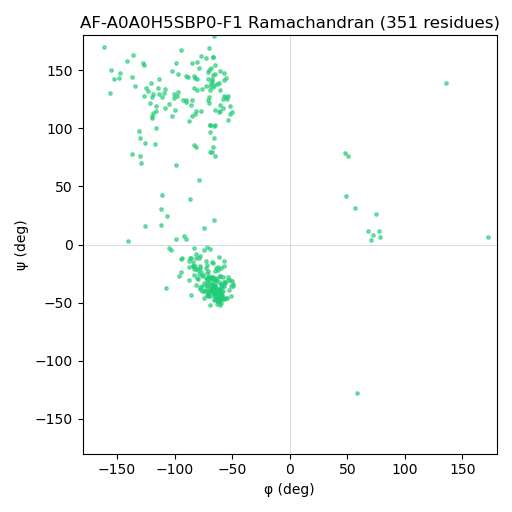--STT-HHHHHHHHHHHHHHHHTTS----HHHHHHHHHHHHHHHHHHHHS---HHHHHHHHHHHHHHHT----S-S---

Solvent-accessible surface area (backbone atoms only — not comparable to full-atom values): 21896 Å² total; per-residue (Å²): 114,79,64,75,74,67,78,67,64,94,85,62,54,76,67,60,57,52,50,62,59,64,76,42,55,46,100,84,71,48,62,65,62,66,58,79,84,50,60,93,62,78,51,73,66,57,53,47,50,27,55,76,69,66,69,52,82,75,79,78,69,74,76,76,48,66,66,63,69,63,62,67,73,74,48,56,32,79,75,56,63,93,86,55,68,56,49,82,77,31,69,57,90,62,72,62,49,60,45,62,52,77,62,96,55,61,60,67,92,65,97,54,67,90,83,48,81,53,46,54,51,75,90,40,63,71,61,44,71,46,90,63,60,77,40,66,38,70,76,36,47,55,54,50,49,61,67,48,52,79,78,59,76,85,77,70,82,84,61,42,76,74,47,38,52,72,79,50,49,68,44,79,48,72,53,86,80,87,73,99,63,95,66,85,79,57,83,71,43,17,36,30,38,40,36,33,45,57,89,76,50,97,63,50,76,66,21,48,54,45,36,50,65,75,53,44,91,38,49,41,84,89,78,43,36,38,50,49,77,29,65,88,43,86,45,43,67,54,14,47,55,48,48,51,49,49,52,53,50,48,54,59,56,21,69,58,84,54,76,71,67,73,64,57,54,76,79,56,59,78,64,43,93,60,55,61,50,81,91,30,71,64,45,56,54,48,51,53,50,52,51,54,54,49,66,75,59,65,84,70,83,71,57,64,71,65,52,51,56,41,48,53,51,31,40,53,31,48,29,48,43,71,59,44,82,89,40,76,63,42,55,48,50,35,53,51,31,51,32,64,61,76,66,57,74,96,78,83,90,86,80,80,136